Protein AF-T1F9D6-F1 (afdb_monomer)

Mean predicted aligned error: 15.35 Å

Radius of gyration: 29.0 Å; Cα contacts (8 Å, |Δi|>4): 142; chains: 1; bounding box: 66×48×105 Å

Foldseek 3Di:
DDDDDDPPDDPDPDDDDDDDDDDDDDDDDDDDDDDPPPPPPPPPPDDDPLLVVLLVQLVDLVSLLVCLVPPDLVSLLSNCLNCLVVVSLSSNLSSQLSNPAQEDAVCVRYPFLPNDCVCVVDVVSNVVSLVSLQSSLVSNLVSVVVCVVVVRDGSHNYYHSPRHNDPPPSVVVVVVVVVVVVVVVVVVVVVVVVVVVVVVVVVPPPPPPPPPDDDD

Nearest PDB structures (foldseek):
  3vpr-assembly2_C  TM=3.402E-01  e=1.420E-01  Thermus thermophilus HB8
  3txn-assembly1_A  TM=3.457E-01  e=6.539E+00  Drosophila melanogaster

Sequence (216 aa):
MSSLPLPSNFTLYSFPSASSSSSAADDGENHHRQNHHQSSSQTTQSFSLVDICSEFIVKDRLLMKTTIEVVPKNLFDPLLKASLKSNQDKSSEEIISSWPWEKLVLYDIVPSVFPSFKPLFSKLDLMENVRRGVKYTTSLVHTYMENLKKQKLMKLRWLDLSGFPSVEVIVNYIVAHVLLVYNERNQKEEISFYNQDAEHLAEDPREPFSTEGIIP

pLDDT: mean 74.75, std 20.17, range [32.44, 96.12]

Secondary structure (DSSP, 8-state):
---PPP--------PPP-------------------------------HHHHHHHHHHH-HHHHHHHHHHS-GGGHHHHHHHHHHTT-HHHHHHHHHT--SSEEEHHHHS--S-SSSHHHH-HHHHHHHHHHHHHHHHHHHHHHHHHHHTT---S--EEE-TTSS-HHHHHHHHHHHHHHHHHHHHHHHHHHHHHHHHHHHHS-------------

Solvent-accessible surface area (backbone atoms only — not comparable to full-atom values): 13462 Å² total; per-residue (Å²): 141,82,86,77,82,75,87,88,77,81,81,72,84,76,76,83,77,84,76,85,81,86,78,93,78,89,82,82,87,83,92,81,80,80,84,76,82,76,77,76,80,75,76,82,76,82,76,50,69,66,55,57,51,22,46,53,38,39,72,37,65,70,54,35,59,61,41,67,79,71,54,61,73,85,51,50,54,54,34,46,32,30,13,63,74,70,67,30,62,69,44,38,41,56,48,60,56,62,32,87,45,46,65,47,54,47,60,83,51,44,82,51,58,70,78,55,73,62,42,81,79,30,70,66,55,34,50,53,29,42,52,50,30,36,51,52,51,52,54,51,50,50,43,52,52,51,38,58,74,68,65,54,87,51,56,54,78,41,84,43,60,69,82,44,73,34,67,68,60,50,50,53,50,48,52,51,50,52,52,50,56,51,51,56,49,53,52,50,54,53,51,51,52,55,52,52,54,51,50,58,60,66,72,54,73,73,72,78,81,77,87,74,84,87,80,135

Organism: Helobdella robusta (NCBI:txid6412)

InterPro domains:
  IPR060378 PRAME-like, N-terminal domain [PF27091] (49-108)

Structure (mmCIF, N/CA/C/O backbone):
data_AF-T1F9D6-F1
#
_entry.id   AF-T1F9D6-F1
#
loop_
_atom_site.group_PDB
_atom_site.id
_atom_site.type_symbol
_atom_site.label_atom_id
_atom_site.label_alt_id
_atom_site.label_comp_id
_atom_site.label_asym_id
_atom_site.label_entity_id
_atom_site.label_seq_id
_atom_site.pdbx_PDB_ins_code
_atom_site.Cartn_x
_atom_site.Cartn_y
_atom_site.Cartn_z
_atom_site.occupancy
_atom_site.B_iso_or_equiv
_atom_site.auth_seq_id
_atom_site.auth_comp_id
_atom_site.auth_asym_id
_atom_site.auth_atom_id
_atom_site.pdbx_PDB_model_num
ATOM 1 N N . MET A 1 1 ? 4.480 13.393 45.039 1.00 40.44 1 MET A N 1
ATOM 2 C CA . MET A 1 1 ? 4.670 13.795 43.631 1.00 40.44 1 MET A CA 1
ATOM 3 C C . MET A 1 1 ? 6.000 13.231 43.176 1.00 40.44 1 MET A C 1
ATOM 5 O O . MET A 1 1 ? 7.036 13.769 43.541 1.00 40.44 1 MET A O 1
ATOM 9 N N . SER A 1 2 ? 5.958 12.097 42.485 1.00 32.44 2 SER A N 1
ATOM 10 C CA . SER A 1 2 ? 7.135 11.312 42.110 1.00 32.44 2 SER A CA 1
ATOM 11 C C . SER A 1 2 ? 7.080 11.140 40.598 1.00 32.44 2 SER A C 1
ATOM 13 O O . SER A 1 2 ? 6.275 10.364 40.094 1.00 32.44 2 SER A O 1
ATOM 15 N N . SER A 1 3 ? 7.858 11.933 39.868 1.00 41.38 3 SER A N 1
ATOM 16 C CA . SER A 1 3 ? 7.967 11.841 38.413 1.00 41.38 3 SER A CA 1
ATOM 17 C C . SER A 1 3 ? 8.736 10.573 38.044 1.00 41.38 3 SER A C 1
ATOM 19 O O . SER A 1 3 ? 9.936 10.482 38.308 1.00 41.38 3 SER A O 1
ATOM 21 N N . LEU A 1 4 ? 8.045 9.597 37.456 1.00 41.19 4 LEU A N 1
ATOM 22 C CA . LEU A 1 4 ? 8.680 8.440 36.830 1.00 41.19 4 LEU A CA 1
ATOM 23 C C . LEU A 1 4 ? 9.402 8.879 35.542 1.00 41.19 4 LEU A C 1
ATOM 25 O O . LEU A 1 4 ? 8.876 9.719 34.807 1.00 41.19 4 LEU A O 1
ATOM 29 N N . PRO A 1 5 ? 10.603 8.347 35.256 1.00 40.31 5 PRO A N 1
ATOM 30 C CA . PRO A 1 5 ? 11.353 8.721 34.070 1.00 40.31 5 PRO A CA 1
ATOM 31 C C . PRO A 1 5 ? 10.737 8.064 32.829 1.00 40.31 5 PRO A C 1
ATOM 33 O O . PRO A 1 5 ? 10.502 6.857 32.794 1.00 40.31 5 PRO A O 1
ATOM 36 N N . LEU A 1 6 ? 10.501 8.870 31.794 1.00 41.50 6 LEU A N 1
ATOM 37 C CA . LEU A 1 6 ? 10.200 8.391 30.445 1.00 41.50 6 LEU A CA 1
ATOM 38 C C . LEU A 1 6 ? 11.380 7.554 29.917 1.00 41.50 6 LEU A C 1
ATOM 40 O O . LEU A 1 6 ? 12.531 7.945 30.128 1.00 41.50 6 LEU A O 1
ATOM 44 N N . PRO A 1 7 ? 11.136 6.454 29.184 1.00 39.22 7 PRO A N 1
ATOM 45 C CA . PRO A 1 7 ? 12.194 5.750 28.479 1.00 39.22 7 PRO A CA 1
ATOM 46 C C . PRO A 1 7 ? 12.698 6.614 27.315 1.00 39.22 7 PRO A C 1
ATOM 48 O O . PRO A 1 7 ? 12.135 6.649 26.221 1.00 39.22 7 PRO A O 1
ATOM 51 N N . SER A 1 8 ? 13.794 7.324 27.561 1.00 47.38 8 SER A N 1
ATOM 52 C CA . SER A 1 8 ? 14.659 7.901 26.543 1.00 47.38 8 SER A CA 1
ATOM 53 C C . SER A 1 8 ? 15.393 6.769 25.829 1.00 47.38 8 SER A C 1
ATOM 55 O O . SER A 1 8 ? 16.374 6.255 26.351 1.00 47.38 8 SER A O 1
ATOM 57 N N . ASN A 1 9 ? 14.869 6.339 24.676 1.00 44.22 9 ASN A N 1
ATOM 58 C CA . ASN A 1 9 ? 15.620 5.882 23.494 1.00 44.22 9 ASN A CA 1
ATOM 59 C C . ASN A 1 9 ? 14.665 5.233 22.479 1.00 44.22 9 ASN A C 1
ATOM 61 O O . ASN A 1 9 ? 14.546 4.015 22.396 1.00 44.22 9 ASN A O 1
ATOM 65 N N . PHE A 1 10 ? 14.016 6.060 21.661 1.00 37.81 10 PHE A N 1
ATOM 66 C CA . PHE A 1 10 ? 13.545 5.642 20.341 1.00 37.81 10 PHE A CA 1
ATOM 67 C C . PHE A 1 10 ? 14.298 6.476 19.309 1.00 37.81 10 PHE A C 1
ATOM 69 O O . PHE A 1 10 ? 13.852 7.536 18.872 1.00 37.81 10 PHE A O 1
ATOM 76 N N . THR A 1 11 ? 15.498 6.020 18.962 1.00 37.41 11 THR A N 1
ATOM 77 C CA . THR A 1 11 ? 16.256 6.578 17.846 1.00 37.41 11 THR A CA 1
ATOM 78 C C . THR A 1 11 ? 15.571 6.114 16.566 1.00 37.41 11 THR A C 1
ATOM 80 O O . THR A 1 11 ? 15.828 5.021 16.067 1.00 37.41 11 THR A O 1
ATOM 83 N N . LEU A 1 12 ? 14.655 6.931 16.042 1.00 37.94 12 LEU A N 1
ATOM 84 C CA . LEU A 1 12 ? 14.269 6.840 14.638 1.00 37.94 12 LEU A CA 1
ATOM 85 C C . LEU A 1 12 ? 15.561 6.950 13.826 1.00 37.94 12 LEU A C 1
ATOM 87 O O . LEU A 1 12 ? 16.306 7.918 13.979 1.00 37.94 12 LEU A O 1
ATOM 91 N N . TYR A 1 13 ? 15.854 5.940 13.009 1.00 37.38 13 TYR A N 1
ATOM 92 C CA . TYR A 1 13 ? 16.963 5.991 12.066 1.00 37.38 13 TYR A CA 1
ATOM 93 C C . TYR A 1 13 ? 16.750 7.185 11.124 1.00 37.38 13 TYR A C 1
ATOM 95 O O . TYR A 1 13 ? 16.016 7.101 10.140 1.00 37.38 13 TYR A O 1
ATOM 103 N N . SER A 1 14 ? 17.384 8.314 11.444 1.00 32.81 14 SER A N 1
ATOM 104 C CA . SER A 1 14 ? 17.563 9.432 10.527 1.00 32.81 14 SER A CA 1
ATOM 105 C C . SER A 1 14 ? 18.443 8.956 9.381 1.00 32.81 14 SER A C 1
ATOM 107 O O . SER A 1 14 ? 19.622 8.656 9.567 1.00 32.81 14 SER A O 1
ATOM 109 N N . PHE A 1 15 ? 17.868 8.880 8.184 1.00 40.19 15 PHE A N 1
ATOM 110 C CA . PHE A 1 15 ? 18.651 8.730 6.966 1.00 40.19 15 PHE A CA 1
ATOM 111 C C . PHE A 1 15 ? 19.498 9.997 6.768 1.00 40.19 15 PHE A C 1
ATOM 113 O O . PHE A 1 15 ? 18.946 11.099 6.823 1.00 40.19 15 PHE A O 1
ATOM 120 N N . PRO A 1 16 ? 20.818 9.884 6.542 1.00 35.00 16 PRO A N 1
ATOM 121 C CA . PRO A 1 16 ? 21.643 11.051 6.283 1.00 35.00 16 PRO A CA 1
ATOM 122 C C . PRO A 1 16 ? 21.260 11.670 4.934 1.00 35.00 16 PRO A C 1
ATOM 124 O O . PRO A 1 16 ? 21.383 11.042 3.881 1.00 35.00 16 PRO A O 1
ATOM 127 N N . SER A 1 17 ? 20.810 12.923 4.976 1.00 38.19 17 SER A N 1
ATOM 128 C CA . SER A 1 17 ? 20.752 13.801 3.810 1.00 38.19 17 SER A CA 1
ATOM 129 C C . SER A 1 17 ? 22.176 14.024 3.311 1.00 38.19 17 SER A C 1
ATOM 131 O O . SER A 1 17 ? 23.009 14.568 4.035 1.00 38.19 17 SER A O 1
ATOM 133 N N . ALA A 1 18 ? 22.467 13.593 2.084 1.00 37.62 18 ALA A N 1
ATOM 134 C CA . ALA A 1 18 ? 23.742 13.869 1.439 1.00 37.62 18 ALA A CA 1
ATOM 135 C C . ALA A 1 18 ? 23.872 15.382 1.202 1.00 37.62 18 ALA A C 1
ATOM 137 O O . ALA A 1 18 ? 23.208 15.950 0.336 1.00 37.62 18 ALA A O 1
ATOM 138 N N . SER A 1 19 ? 24.714 16.035 2.000 1.00 35.91 19 SER A N 1
ATOM 139 C CA . SER A 1 19 ? 25.189 17.391 1.769 1.00 35.91 19 SER A CA 1
ATOM 140 C C . SER A 1 19 ? 26.246 17.371 0.665 1.00 35.91 19 SER A C 1
ATOM 142 O O . SER A 1 19 ? 27.276 16.707 0.752 1.00 35.91 19 SER A O 1
ATOM 144 N N . SER A 1 20 ? 25.975 18.107 -0.405 1.00 36.91 20 SER A N 1
ATOM 145 C CA . SER A 1 20 ? 26.908 18.374 -1.494 1.00 36.91 20 SER A CA 1
ATOM 146 C C . SER A 1 20 ? 27.958 19.390 -1.042 1.00 36.91 20 SER A C 1
ATOM 148 O O . SER A 1 20 ? 27.696 20.592 -1.006 1.00 36.91 20 SER A O 1
ATOM 150 N N . SER A 1 21 ? 29.151 18.908 -0.698 1.00 39.31 21 SER A N 1
ATOM 151 C CA . SER A 1 21 ? 30.349 19.731 -0.537 1.00 39.31 21 SER A CA 1
ATOM 152 C C . SER A 1 21 ? 30.962 20.018 -1.909 1.00 39.31 21 SER A C 1
ATOM 154 O O . SER A 1 21 ? 31.516 19.131 -2.557 1.00 39.31 21 SER A O 1
ATOM 156 N N . SER A 1 22 ? 30.850 21.270 -2.342 1.00 37.09 22 SER A N 1
ATOM 157 C CA . SER A 1 22 ? 31.614 21.854 -3.442 1.00 37.09 22 SER A CA 1
ATOM 158 C C . SER A 1 22 ? 33.037 22.150 -2.954 1.00 37.09 22 SER A C 1
ATOM 160 O O . SER A 1 22 ? 33.218 23.053 -2.137 1.00 37.09 22 SER A O 1
ATOM 162 N N . SER A 1 23 ? 34.039 21.430 -3.462 1.00 42.50 23 SER A N 1
ATOM 163 C CA . SER A 1 23 ? 35.441 21.853 -3.397 1.00 42.50 23 SER A CA 1
ATOM 164 C C . SER A 1 23 ? 35.942 22.127 -4.809 1.00 42.50 23 SER A C 1
ATOM 166 O O . SER A 1 23 ? 36.054 21.213 -5.626 1.00 42.50 23 SER A O 1
ATOM 168 N N . ALA A 1 24 ? 36.222 23.398 -5.073 1.00 45.62 24 ALA A N 1
ATOM 169 C CA . ALA A 1 24 ? 36.967 23.849 -6.231 1.00 45.62 24 ALA A CA 1
ATOM 170 C C . ALA A 1 24 ? 38.439 23.448 -6.071 1.00 45.62 24 ALA A C 1
ATOM 172 O O . ALA A 1 24 ? 39.064 23.785 -5.066 1.00 45.62 24 ALA A O 1
ATOM 173 N N . ALA A 1 25 ? 38.973 22.745 -7.062 1.00 45.03 25 ALA A N 1
ATOM 174 C CA . ALA A 1 25 ? 40.397 22.708 -7.343 1.00 45.03 25 ALA A CA 1
ATOM 175 C C . ALA A 1 25 ? 40.562 22.583 -8.858 1.00 45.03 25 ALA A C 1
ATOM 177 O O . ALA A 1 25 ? 40.025 21.676 -9.494 1.00 45.03 25 ALA A O 1
ATOM 178 N N . ASP A 1 26 ? 41.224 23.606 -9.367 1.00 47.56 26 ASP A N 1
ATOM 179 C CA . ASP A 1 26 ? 41.640 23.890 -10.726 1.00 47.56 26 ASP A CA 1
ATOM 180 C C . ASP A 1 26 ? 42.844 23.011 -11.102 1.00 47.56 26 ASP A C 1
ATOM 182 O O . ASP A 1 26 ? 43.619 22.646 -10.218 1.00 47.56 26 ASP A O 1
ATOM 186 N N . ASP A 1 27 ? 42.937 22.666 -12.389 1.00 41.22 27 ASP A N 1
ATOM 187 C CA . ASP A 1 27 ? 44.160 22.505 -13.198 1.00 41.22 27 ASP A CA 1
ATOM 188 C C . ASP A 1 27 ? 44.041 21.411 -14.277 1.00 41.22 27 ASP A C 1
ATOM 190 O O . ASP A 1 27 ? 43.940 20.214 -14.008 1.00 41.22 27 ASP A O 1
ATOM 194 N N . GLY A 1 28 ? 44.170 21.864 -15.529 1.00 39.06 28 GLY A N 1
ATOM 195 C CA . GLY A 1 28 ? 45.194 21.325 -16.429 1.00 39.06 28 GLY A CA 1
ATOM 196 C C . GLY A 1 28 ? 44.839 20.143 -17.334 1.00 39.06 28 GLY A C 1
ATOM 197 O O . GLY A 1 28 ? 45.057 18.991 -16.987 1.00 39.06 28 GLY A O 1
ATOM 198 N N . GLU A 1 29 ? 44.403 20.474 -18.554 1.00 40.69 29 GLU A N 1
ATOM 199 C CA . GLU A 1 29 ? 44.832 19.882 -19.840 1.00 40.69 29 GLU A CA 1
ATOM 200 C C . GLU A 1 29 ? 45.027 18.350 -19.964 1.00 40.69 29 GLU A C 1
ATOM 202 O O . GLU A 1 29 ? 46.033 17.793 -19.540 1.00 40.69 29 GLU A O 1
ATOM 207 N N . ASN A 1 30 ? 44.193 17.685 -20.780 1.00 40.28 30 ASN A N 1
ATOM 208 C CA . ASN A 1 30 ? 44.622 17.304 -22.138 1.00 40.28 30 ASN A CA 1
ATOM 209 C C . ASN A 1 30 ? 43.508 16.655 -22.977 1.00 40.28 30 ASN A C 1
ATOM 211 O O . ASN A 1 30 ? 42.821 15.716 -22.572 1.00 40.28 30 ASN A O 1
ATOM 215 N N . HIS A 1 31 ? 43.374 17.157 -24.202 1.00 45.25 31 HIS A N 1
ATOM 216 C CA . HIS A 1 31 ? 42.425 16.718 -25.216 1.00 45.25 31 HIS A CA 1
ATOM 217 C C . HIS A 1 31 ? 42.946 15.510 -26.009 1.00 45.25 31 HIS A C 1
ATOM 219 O O . HIS A 1 31 ? 43.759 15.663 -26.916 1.00 45.25 31 HIS A O 1
ATOM 225 N N . HIS A 1 32 ? 42.369 14.328 -25.780 1.00 48.94 32 HIS A N 1
ATOM 226 C CA . HIS A 1 32 ? 42.173 13.334 -26.844 1.00 48.94 32 HIS A CA 1
ATOM 227 C C . HIS A 1 32 ? 41.045 12.363 -26.474 1.00 48.94 32 HIS A C 1
ATOM 229 O O . HIS A 1 32 ? 41.259 11.300 -25.897 1.00 48.94 32 HIS A O 1
ATOM 235 N N . ARG A 1 33 ? 39.801 12.745 -26.785 1.00 41.84 33 ARG A N 1
ATOM 236 C CA . ARG A 1 33 ? 38.633 11.864 -26.673 1.00 41.84 33 ARG A CA 1
ATOM 237 C C . ARG A 1 33 ? 38.189 11.453 -28.071 1.00 41.84 33 ARG A C 1
ATOM 239 O O . ARG A 1 33 ? 37.588 12.234 -28.800 1.00 41.84 33 ARG A O 1
ATOM 246 N N . GLN A 1 34 ? 38.511 10.213 -28.425 1.00 45.03 34 GLN A N 1
ATOM 247 C CA . GLN A 1 34 ? 37.896 9.505 -29.539 1.00 45.03 34 GLN A CA 1
ATOM 248 C C . GLN A 1 34 ? 36.399 9.340 -29.246 1.00 45.03 34 GLN A C 1
ATOM 250 O O . GLN A 1 34 ? 36.002 8.753 -28.238 1.00 45.03 34 GLN A O 1
ATOM 255 N N . ASN A 1 35 ? 35.572 9.891 -30.132 1.00 39.25 35 ASN A N 1
ATOM 256 C CA . ASN A 1 35 ? 34.122 9.758 -30.116 1.00 39.25 35 ASN A CA 1
ATOM 257 C C . ASN A 1 35 ? 33.724 8.325 -30.496 1.00 39.25 35 ASN A C 1
ATOM 259 O O . ASN A 1 35 ? 33.492 8.021 -31.664 1.00 39.25 35 ASN A O 1
ATOM 263 N N . HIS A 1 36 ? 33.596 7.446 -29.504 1.00 42.81 36 HIS A N 1
ATOM 264 C CA . HIS A 1 36 ? 32.747 6.268 -29.642 1.00 42.81 36 HIS A CA 1
ATOM 265 C C . HIS A 1 36 ? 31.289 6.700 -29.460 1.00 42.81 36 HIS A C 1
ATOM 267 O O . HIS A 1 36 ? 30.793 6.828 -28.341 1.00 42.81 36 HIS A O 1
ATOM 273 N N . HIS A 1 37 ? 30.593 6.916 -30.577 1.00 40.91 37 HIS A N 1
ATOM 274 C CA . HIS A 1 37 ? 29.134 6.904 -30.620 1.00 40.91 37 HIS A CA 1
ATOM 275 C C . HIS A 1 37 ? 28.638 5.500 -30.238 1.00 40.91 37 HIS A C 1
ATOM 277 O O . HIS A 1 37 ? 28.404 4.646 -31.089 1.00 40.91 37 HIS A O 1
ATOM 283 N N . GLN A 1 38 ? 28.492 5.245 -28.937 1.00 40.56 38 GLN A N 1
ATOM 284 C CA . GLN A 1 38 ? 27.575 4.222 -28.451 1.00 40.56 38 GLN A CA 1
ATOM 285 C C . GLN A 1 38 ? 26.162 4.775 -28.611 1.00 40.56 38 GLN A C 1
ATOM 287 O O . GLN A 1 38 ? 25.647 5.496 -27.758 1.00 40.56 38 GLN A O 1
ATOM 292 N N . SER A 1 39 ? 25.560 4.456 -29.751 1.00 40.12 39 SER A N 1
ATOM 293 C CA . SER A 1 39 ? 24.132 4.599 -29.996 1.00 40.12 39 SER A CA 1
ATOM 294 C C . SER A 1 39 ? 23.389 3.730 -28.982 1.00 40.12 39 SER A C 1
ATOM 296 O O . SER A 1 39 ? 23.207 2.531 -29.183 1.00 40.12 39 SER A O 1
ATOM 298 N N . SER A 1 40 ? 23.001 4.321 -27.854 1.00 39.59 40 SER A N 1
ATOM 299 C CA . SER A 1 40 ? 22.064 3.710 -26.924 1.00 39.59 40 SER A CA 1
ATOM 300 C C . SER A 1 40 ? 20.728 3.584 -27.646 1.00 39.59 40 SER A C 1
ATOM 302 O O . SER A 1 40 ? 20.004 4.553 -27.860 1.00 39.59 40 SER A O 1
ATOM 304 N N . SER A 1 41 ? 20.416 2.368 -28.082 1.00 38.34 41 SER A N 1
ATOM 305 C CA . SER A 1 41 ? 19.107 1.997 -28.598 1.00 38.34 41 SER A CA 1
ATOM 306 C C . SER A 1 41 ? 18.069 2.207 -27.492 1.00 38.34 41 SER A C 1
ATOM 308 O O . SER A 1 41 ? 17.816 1.312 -26.684 1.00 38.34 41 SER A O 1
ATOM 310 N N . GLN A 1 42 ? 17.510 3.418 -27.414 1.00 43.62 42 GLN A N 1
ATOM 311 C CA . GLN A 1 42 ? 16.325 3.726 -26.626 1.00 43.62 42 GLN A CA 1
ATOM 312 C C . GLN A 1 42 ? 15.176 2.918 -27.222 1.00 43.62 42 GLN A C 1
ATOM 314 O O . GLN A 1 42 ? 14.576 3.298 -28.224 1.00 43.62 42 GLN A O 1
ATOM 319 N N . THR A 1 43 ? 14.894 1.760 -26.632 1.00 43.72 43 THR A N 1
ATOM 320 C CA . THR A 1 43 ? 13.655 1.034 -26.888 1.00 43.72 43 THR A CA 1
ATOM 321 C C . THR A 1 43 ? 12.504 1.958 -26.506 1.00 43.72 43 THR A C 1
ATOM 323 O O . THR A 1 43 ? 12.292 2.224 -25.322 1.00 43.72 43 THR A O 1
ATOM 326 N N . THR A 1 44 ? 11.794 2.483 -27.500 1.00 46.66 44 THR A N 1
ATOM 327 C CA . THR A 1 44 ? 10.548 3.229 -27.336 1.00 46.66 44 THR A CA 1
ATOM 328 C C . THR A 1 44 ? 9.516 2.293 -26.720 1.00 46.66 44 THR A C 1
ATOM 330 O O . THR A 1 44 ? 8.849 1.520 -27.401 1.00 46.66 44 THR A O 1
ATOM 333 N N . GLN A 1 45 ? 9.433 2.307 -25.391 1.00 60.88 45 GLN A N 1
ATOM 334 C CA . GLN A 1 45 ? 8.436 1.550 -24.652 1.00 60.88 45 GLN A CA 1
ATOM 335 C C . GLN A 1 45 ? 7.071 2.164 -24.978 1.00 60.88 45 GLN A C 1
ATOM 337 O O . GLN A 1 45 ? 6.756 3.267 -24.536 1.00 60.88 45 GLN A O 1
ATOM 342 N N . SER A 1 46 ? 6.290 1.496 -25.827 1.00 67.06 46 SER A N 1
ATOM 343 C CA . SER A 1 46 ? 4.944 1.940 -26.180 1.00 67.06 46 SER A CA 1
ATOM 344 C C . SER A 1 46 ? 4.060 1.869 -24.937 1.00 67.06 46 SER A C 1
ATOM 346 O O . SER A 1 46 ? 3.784 0.775 -24.440 1.00 67.06 46 SER A O 1
ATOM 348 N N . PHE A 1 47 ? 3.643 3.022 -24.420 1.00 77.56 47 PHE A N 1
ATOM 349 C CA . PHE A 1 47 ? 2.729 3.086 -23.285 1.00 77.56 47 PHE A CA 1
ATOM 350 C C . PHE A 1 47 ? 1.310 2.753 -23.738 1.00 77.56 47 PHE A C 1
ATOM 352 O O . PHE A 1 47 ? 0.829 3.275 -24.746 1.00 77.56 47 PHE A O 1
ATOM 359 N N . SER A 1 48 ? 0.635 1.889 -22.982 1.00 91.38 48 SER A N 1
ATOM 360 C CA . SER A 1 48 ? -0.794 1.664 -23.162 1.00 91.38 48 SER A CA 1
ATOM 361 C C . SER A 1 48 ? -1.561 2.936 -22.799 1.00 91.38 48 SER A C 1
ATOM 363 O O . SER A 1 48 ? -1.185 3.648 -21.866 1.00 91.38 48 SER A O 1
ATOM 365 N N . LEU A 1 49 ? -2.686 3.194 -23.472 1.00 93.44 49 LEU A N 1
ATOM 366 C CA . LEU A 1 49 ? -3.618 4.253 -23.067 1.00 93.44 49 LEU A CA 1
ATOM 367 C C . LEU A 1 49 ? -4.027 4.097 -21.593 1.00 93.44 49 LEU A C 1
ATOM 369 O O . LEU A 1 49 ? -4.138 5.085 -20.873 1.00 93.44 49 LEU A O 1
ATOM 373 N N . VAL A 1 50 ? -4.178 2.851 -21.130 1.00 94.69 50 VAL A N 1
ATOM 374 C CA . VAL A 1 50 ? -4.505 2.536 -19.733 1.00 94.69 50 VAL A CA 1
ATOM 375 C C . VAL A 1 50 ? -3.423 3.047 -18.783 1.00 94.69 50 VAL A C 1
ATOM 377 O O . VAL A 1 50 ? -3.759 3.614 -17.746 1.00 94.69 50 VAL A O 1
ATOM 380 N N . ASP A 1 51 ? -2.144 2.906 -19.138 1.00 91.62 51 ASP A N 1
ATOM 381 C CA . ASP A 1 51 ? -1.033 3.373 -18.302 1.00 91.62 51 ASP A CA 1
ATOM 382 C C . ASP A 1 51 ? -1.030 4.904 -18.206 1.00 91.62 51 ASP A C 1
ATOM 384 O O . ASP A 1 51 ? -0.909 5.455 -17.115 1.00 91.62 51 ASP A O 1
ATOM 388 N N . ILE A 1 52 ? -1.234 5.592 -19.336 1.00 93.56 52 ILE A N 1
ATOM 389 C CA . ILE A 1 52 ? -1.262 7.061 -19.398 1.00 93.56 52 ILE A CA 1
ATOM 390 C C . ILE A 1 52 ? -2.428 7.612 -18.571 1.00 93.56 52 ILE A C 1
ATOM 392 O O . ILE A 1 52 ? -2.246 8.520 -17.758 1.00 93.56 52 ILE A O 1
ATOM 396 N N . CYS A 1 53 ? -3.626 7.048 -18.747 1.00 94.50 53 CYS A N 1
ATOM 397 C CA . CYS A 1 53 ? -4.799 7.447 -17.977 1.00 94.50 53 CYS A CA 1
ATOM 398 C C . CYS A 1 53 ? -4.602 7.170 -16.484 1.00 94.50 53 CYS A C 1
ATOM 400 O O . CYS A 1 53 ? -4.912 8.033 -15.667 1.00 94.50 53 CYS A O 1
ATOM 402 N N . SER A 1 54 ? -4.042 6.012 -16.125 1.00 95.19 54 SER A N 1
ATOM 403 C CA . SER A 1 54 ? -3.780 5.660 -14.727 1.00 95.19 54 SER A CA 1
ATOM 404 C C . SER A 1 54 ? -2.794 6.632 -14.081 1.00 95.19 54 SER A C 1
ATOM 406 O O . SER A 1 54 ? -3.052 7.129 -12.989 1.00 95.19 54 SER A O 1
ATOM 408 N N . GLU A 1 55 ? -1.701 6.978 -14.770 1.00 94.25 55 GLU A N 1
ATOM 409 C CA . GLU A 1 55 ? -0.735 7.974 -14.292 1.00 94.25 55 GLU A CA 1
ATOM 410 C C . GLU A 1 55 ? -1.348 9.371 -14.135 1.00 94.25 55 GLU A C 1
ATOM 412 O O . GLU A 1 55 ? -0.955 10.109 -13.231 1.00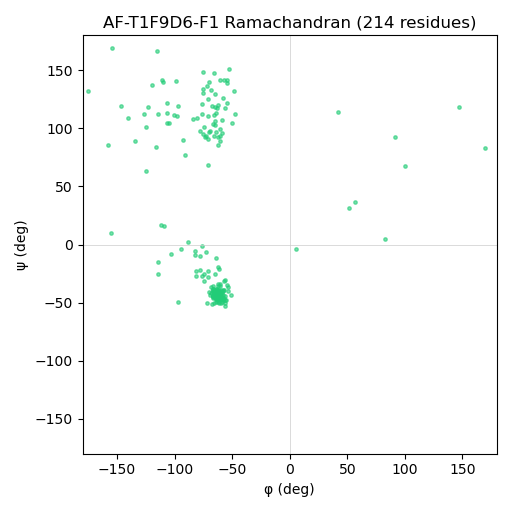 94.25 55 GLU A O 1
ATOM 417 N N . PHE A 1 56 ? -2.294 9.752 -14.996 1.00 95.44 56 PHE A N 1
ATOM 418 C CA . PHE A 1 56 ? -2.994 11.030 -14.884 1.00 95.44 56 PHE A CA 1
ATOM 419 C C . PHE A 1 56 ? -3.965 11.048 -13.697 1.00 95.44 56 PHE A C 1
ATOM 421 O O . PHE A 1 56 ? -3.897 11.952 -12.868 1.00 95.44 56 PHE A O 1
ATOM 428 N N . ILE A 1 57 ? -4.818 10.025 -13.581 1.00 96.12 57 ILE A N 1
ATOM 429 C CA . ILE A 1 57 ? -5.828 9.900 -12.518 1.00 96.12 57 ILE A CA 1
ATOM 430 C C . ILE A 1 57 ? -5.166 9.909 -11.141 1.00 96.12 57 ILE A C 1
ATOM 432 O O . ILE A 1 57 ? -5.593 10.626 -10.245 1.00 96.12 57 ILE A O 1
ATOM 436 N N . VAL A 1 58 ? -4.079 9.156 -10.986 1.00 95.75 58 VAL A N 1
ATOM 437 C CA . VAL A 1 58 ? -3.363 8.999 -9.716 1.00 95.75 58 VAL A CA 1
ATOM 438 C C . VAL A 1 58 ? -2.729 10.300 -9.207 1.00 95.75 58 VAL A C 1
ATOM 440 O O . VAL A 1 58 ? -2.514 10.425 -7.999 1.00 95.75 58 VAL A O 1
ATOM 443 N N . LYS A 1 59 ? -2.417 11.260 -10.089 1.00 95.12 59 LYS A N 1
ATOM 444 C CA . LYS A 1 59 ? -1.832 12.559 -9.704 1.00 95.12 59 LYS A CA 1
ATOM 445 C C . LYS A 1 59 ? -2.849 13.498 -9.065 1.00 95.12 59 LYS A C 1
ATOM 447 O O . LYS A 1 59 ? -2.468 14.311 -8.226 1.00 95.12 59 LYS A O 1
ATOM 452 N N . ASP A 1 60 ? -4.115 13.403 -9.460 1.00 94.56 60 ASP A N 1
ATOM 453 C CA . ASP A 1 60 ? -5.186 14.227 -8.912 1.00 94.56 60 ASP A CA 1
ATOM 454 C C . ASP A 1 60 ? -5.977 13.433 -7.869 1.00 94.56 60 ASP A C 1
ATOM 456 O O . ASP A 1 60 ? -6.718 12.499 -8.170 1.00 94.56 60 ASP A O 1
ATOM 460 N N . ARG A 1 61 ? -5.841 13.838 -6.604 1.00 89.81 61 ARG A N 1
ATOM 461 C CA . ARG A 1 61 ? -6.500 13.173 -5.478 1.00 89.81 61 ARG A CA 1
ATOM 462 C C . ARG A 1 61 ? -8.027 13.200 -5.577 1.00 89.81 61 ARG A C 1
ATOM 464 O O . ARG A 1 61 ? -8.674 12.230 -5.185 1.00 89.81 61 ARG A O 1
ATOM 471 N N . LEU A 1 62 ? -8.609 14.310 -6.033 1.00 92.56 62 LEU A N 1
ATOM 472 C CA . LEU A 1 62 ? -10.065 14.439 -6.124 1.00 92.56 62 LEU A CA 1
ATOM 473 C C . LEU A 1 62 ? -10.595 13.523 -7.224 1.00 92.56 62 LEU A C 1
ATOM 475 O O . LEU A 1 62 ? -11.566 12.801 -7.002 1.00 92.56 62 LEU A O 1
ATOM 479 N N . LEU A 1 63 ? -9.899 13.502 -8.361 1.00 94.31 63 LEU A N 1
ATOM 480 C CA . LEU A 1 63 ? -10.214 12.616 -9.474 1.00 94.31 63 LEU A CA 1
ATOM 481 C C . LEU A 1 63 ? -10.044 11.140 -9.101 1.00 94.31 63 LEU A C 1
ATOM 483 O O . LEU A 1 63 ? -10.878 10.318 -9.468 1.00 94.31 63 LEU A O 1
ATOM 487 N N . MET A 1 64 ? -9.003 10.788 -8.343 1.00 95.00 64 MET A N 1
ATOM 488 C CA . MET A 1 64 ? -8.795 9.422 -7.857 1.00 95.00 64 MET A CA 1
ATOM 489 C C . MET A 1 64 ? -9.982 8.949 -7.013 1.00 95.00 64 MET A C 1
ATOM 491 O O . MET A 1 64 ? -10.493 7.850 -7.227 1.00 95.00 64 MET A O 1
ATOM 495 N N . LYS A 1 65 ? -10.448 9.790 -6.081 1.00 92.88 65 LYS A N 1
ATOM 496 C CA . LYS A 1 65 ? -11.549 9.446 -5.177 1.00 92.88 65 LYS A CA 1
ATOM 497 C C . LYS A 1 65 ? -12.844 9.163 -5.938 1.00 92.88 65 LYS A C 1
ATOM 499 O O . LYS A 1 65 ? -13.473 8.144 -5.685 1.00 92.88 65 LYS A O 1
ATOM 504 N N . THR A 1 66 ? -13.208 10.019 -6.894 1.00 94.69 66 THR A N 1
ATOM 505 C CA . THR A 1 66 ? -14.401 9.800 -7.728 1.00 94.69 66 THR A CA 1
ATOM 506 C C . THR A 1 66 ? -14.227 8.611 -8.670 1.00 94.69 66 THR A C 1
ATOM 508 O O . THR A 1 66 ? -15.164 7.848 -8.883 1.00 94.69 66 THR A O 1
ATOM 511 N N . THR A 1 67 ? -13.019 8.407 -9.202 1.00 95.44 67 THR A N 1
ATOM 512 C CA . THR A 1 67 ? -12.724 7.295 -10.112 1.00 95.44 67 THR A CA 1
ATOM 513 C C . THR A 1 67 ? -12.876 5.945 -9.420 1.00 95.44 67 THR A C 1
ATOM 515 O O . THR A 1 67 ? -13.495 5.051 -9.986 1.00 95.44 67 THR A O 1
ATOM 518 N N . ILE A 1 68 ? -12.367 5.786 -8.195 1.00 94.94 68 ILE A N 1
ATOM 519 C CA . ILE A 1 68 ? -12.441 4.523 -7.439 1.00 94.94 68 ILE A CA 1
ATOM 520 C C . ILE A 1 68 ? -13.880 4.004 -7.306 1.00 94.94 68 ILE A C 1
ATOM 522 O O . ILE A 1 68 ? -14.097 2.794 -7.323 1.00 94.94 68 ILE A O 1
ATOM 526 N N . GLU A 1 69 ? -14.856 4.903 -7.187 1.00 93.44 69 GLU A N 1
ATOM 527 C CA . GLU A 1 69 ? -16.267 4.547 -7.006 1.00 93.44 69 GLU A CA 1
ATOM 528 C C . GLU A 1 69 ? -16.899 3.954 -8.273 1.00 93.44 69 GLU A C 1
ATOM 530 O O . GLU A 1 69 ? -17.829 3.152 -8.183 1.00 93.44 69 GLU A O 1
ATOM 535 N N . VAL A 1 70 ? -16.390 4.320 -9.453 1.00 96.06 70 VAL A N 1
ATOM 536 C CA . VAL A 1 70 ? -16.981 3.959 -10.754 1.00 96.06 70 VAL A CA 1
ATOM 537 C C . VAL A 1 70 ? -16.105 3.029 -11.589 1.00 96.06 70 VAL A C 1
ATOM 539 O O . VAL A 1 70 ? -16.572 2.455 -12.574 1.00 96.06 70 VAL A O 1
ATOM 542 N N . VAL A 1 71 ? -14.826 2.890 -11.239 1.00 95.38 71 VAL A N 1
ATOM 543 C CA . VAL A 1 71 ? -13.852 2.215 -12.090 1.00 95.38 71 VAL A CA 1
ATOM 544 C C . VAL A 1 71 ? -14.076 0.694 -12.118 1.00 95.38 71 VAL A C 1
ATOM 546 O O . VAL A 1 71 ? -14.272 0.059 -11.077 1.00 95.38 71 VAL A O 1
ATOM 549 N N . PRO A 1 72 ? -14.007 0.063 -13.303 1.00 95.94 72 PRO A N 1
ATOM 550 C CA . PRO A 1 72 ? -13.979 -1.387 -13.422 1.00 95.94 72 PRO A CA 1
ATOM 551 C C . PRO A 1 72 ? -12.857 -2.028 -12.596 1.00 95.94 72 PRO A C 1
ATOM 553 O O . PRO A 1 72 ? -11.730 -1.531 -12.552 1.00 95.94 72 PRO A O 1
ATOM 556 N N . LYS A 1 73 ? -13.146 -3.188 -11.989 1.00 94.75 73 LYS A N 1
ATOM 557 C CA . LYS A 1 73 ? -12.210 -3.895 -11.094 1.00 94.75 73 LYS A CA 1
ATOM 558 C C . LYS A 1 73 ? -10.850 -4.151 -11.745 1.00 94.75 73 LYS A C 1
ATOM 560 O O . LYS A 1 73 ? -9.832 -3.955 -11.109 1.00 94.75 73 LYS A O 1
ATOM 565 N N . ASN A 1 74 ? -10.820 -4.514 -13.024 1.00 93.94 74 ASN A N 1
ATOM 566 C CA . ASN A 1 74 ? -9.594 -4.803 -13.776 1.00 93.94 74 ASN A CA 1
ATOM 567 C C . ASN A 1 74 ? -8.643 -3.602 -13.943 1.00 93.94 74 ASN A C 1
ATOM 569 O O . ASN A 1 74 ? -7.514 -3.793 -14.382 1.00 93.94 74 ASN A O 1
ATOM 573 N N . LEU A 1 75 ? -9.078 -2.379 -13.629 1.00 95.44 75 LEU A N 1
ATOM 574 C CA . LEU A 1 75 ? -8.227 -1.189 -13.693 1.00 95.44 75 LEU A CA 1
ATOM 575 C C . LEU A 1 75 ? -7.575 -0.839 -12.347 1.00 95.44 75 LEU A C 1
ATOM 577 O O . LEU A 1 75 ? -6.739 0.060 -12.305 1.00 95.44 75 LEU A O 1
ATOM 581 N N . PHE A 1 76 ? -7.885 -1.562 -11.267 1.00 95.44 76 PHE A N 1
ATOM 582 C CA . PHE A 1 76 ? -7.229 -1.351 -9.975 1.00 95.44 76 PHE A CA 1
ATOM 583 C C . PHE A 1 76 ? -5.730 -1.675 -10.019 1.00 95.44 76 PHE A C 1
ATOM 585 O O . PHE A 1 76 ? -4.945 -0.923 -9.442 1.00 95.44 76 PHE A O 1
ATOM 592 N N . ASP A 1 77 ? -5.312 -2.718 -10.746 1.00 94.25 77 ASP A N 1
ATOM 593 C CA . ASP A 1 77 ? -3.889 -3.076 -10.844 1.00 94.25 77 ASP A CA 1
ATOM 594 C C . ASP A 1 77 ? -3.067 -1.991 -11.569 1.00 94.25 77 ASP A C 1
ATOM 596 O O . ASP A 1 77 ? -2.069 -1.533 -11.002 1.00 94.25 77 ASP A O 1
ATOM 600 N N . PRO A 1 78 ? -3.468 -1.494 -12.763 1.00 94.44 78 PRO A N 1
ATOM 601 C CA . PRO A 1 78 ? -2.803 -0.357 -13.403 1.00 94.44 78 PRO A CA 1
ATOM 602 C C . PRO A 1 78 ? -2.775 0.912 -12.545 1.00 94.44 78 PRO A C 1
ATOM 604 O O . PRO A 1 78 ? -1.751 1.598 -12.507 1.00 94.44 78 PRO A O 1
ATOM 607 N N . LEU A 1 79 ? -3.863 1.214 -11.829 1.00 95.50 79 LEU A N 1
ATOM 608 C CA . LEU A 1 79 ? -3.936 2.378 -10.942 1.00 95.50 79 LEU A CA 1
ATOM 609 C C . LEU A 1 79 ? -2.948 2.258 -9.778 1.00 95.50 79 LEU A C 1
ATOM 611 O O . LEU A 1 79 ? -2.191 3.194 -9.520 1.00 95.50 79 LEU A O 1
ATOM 615 N N . LEU A 1 80 ? -2.893 1.096 -9.122 1.00 94.75 80 LEU A N 1
ATOM 616 C CA . LEU A 1 80 ? -1.946 0.848 -8.035 1.00 94.75 80 LEU A CA 1
ATOM 617 C C . LEU A 1 80 ? -0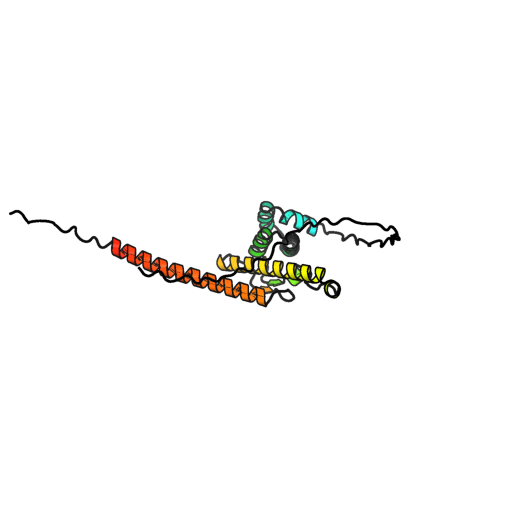.499 0.856 -8.538 1.00 94.75 80 LEU A C 1
ATOM 619 O O . LEU A 1 80 ? 0.393 1.428 -7.912 1.00 94.75 80 LEU A O 1
ATOM 623 N N . LYS A 1 81 ? -0.248 0.272 -9.710 1.00 93.12 81 LYS A N 1
ATOM 624 C CA . LYS A 1 81 ? 1.070 0.310 -10.348 1.00 93.12 81 LYS A CA 1
ATOM 625 C C . LYS A 1 81 ? 1.512 1.744 -10.633 1.00 93.12 81 LYS A C 1
ATOM 627 O O . LYS A 1 81 ? 2.658 2.103 -10.350 1.00 93.12 81 LYS A O 1
ATOM 632 N N . ALA A 1 82 ? 0.614 2.572 -11.161 1.00 93.25 82 ALA A N 1
ATOM 633 C CA . ALA A 1 82 ? 0.878 3.979 -11.427 1.00 93.25 82 ALA A CA 1
ATOM 634 C C . ALA A 1 82 ? 1.115 4.778 -10.132 1.00 93.25 82 ALA A C 1
ATOM 636 O O . ALA A 1 82 ? 2.041 5.595 -10.094 1.00 93.25 82 ALA A O 1
ATOM 637 N N . SER A 1 83 ? 0.360 4.524 -9.055 1.00 93.31 83 SER A N 1
ATOM 638 C CA . SER A 1 83 ? 0.542 5.200 -7.758 1.00 93.31 83 SER A CA 1
ATOM 639 C C . SER A 1 83 ? 1.865 4.856 -7.094 1.00 93.31 83 SER A C 1
ATOM 641 O O . SER A 1 83 ? 2.579 5.756 -6.647 1.00 93.31 83 SER A O 1
ATOM 643 N N . LEU A 1 84 ? 2.264 3.585 -7.129 1.00 90.50 84 LEU A N 1
ATOM 644 C CA . LEU A 1 84 ? 3.557 3.143 -6.615 1.00 90.50 84 LEU A CA 1
ATOM 645 C C . LEU A 1 84 ? 4.714 3.705 -7.455 1.00 90.50 84 LEU A C 1
ATOM 647 O O . LEU A 1 84 ? 5.681 4.235 -6.908 1.00 90.50 84 LEU A O 1
ATOM 651 N N . LYS A 1 85 ? 4.614 3.677 -8.789 1.00 88.81 85 LYS A N 1
ATOM 652 C CA . LYS A 1 85 ? 5.647 4.230 -9.685 1.00 88.81 85 LYS A CA 1
ATOM 653 C C . LYS A 1 85 ? 5.847 5.738 -9.486 1.00 88.81 85 LYS A C 1
ATOM 655 O O . LYS A 1 85 ? 6.983 6.206 -9.467 1.00 88.81 85 LYS A O 1
ATOM 660 N N . SER A 1 86 ? 4.757 6.488 -9.325 1.00 88.81 86 SER A N 1
ATOM 661 C CA . SER A 1 86 ? 4.770 7.949 -9.157 1.00 88.81 86 SER A CA 1
ATOM 662 C C . SER A 1 86 ? 4.917 8.416 -7.704 1.00 88.81 86 SER A C 1
ATOM 664 O O . SER A 1 86 ? 4.945 9.622 -7.462 1.00 88.81 86 SER A O 1
ATOM 666 N N . ASN A 1 87 ? 5.070 7.489 -6.750 1.00 87.06 87 ASN A N 1
ATOM 667 C CA . ASN A 1 87 ? 5.190 7.770 -5.317 1.00 87.06 87 ASN A CA 1
ATOM 668 C C . ASN A 1 87 ? 4.009 8.572 -4.738 1.00 87.06 87 ASN A C 1
ATOM 670 O O . ASN A 1 87 ? 4.200 9.426 -3.874 1.00 87.06 87 ASN A O 1
ATOM 674 N N . GLN A 1 88 ? 2.795 8.310 -5.219 1.00 91.44 88 GLN A N 1
ATOM 675 C CA . GLN A 1 88 ? 1.578 8.954 -4.728 1.00 91.44 88 GLN A CA 1
ATOM 676 C C . GLN A 1 88 ? 0.971 8.126 -3.594 1.00 91.44 88 GLN A C 1
ATOM 678 O O . GLN A 1 88 ? -0.009 7.408 -3.790 1.00 91.44 88 GLN A O 1
ATOM 683 N N . ASP A 1 89 ? 1.567 8.220 -2.401 1.00 88.25 89 ASP A N 1
ATOM 684 C CA . ASP A 1 89 ? 1.184 7.406 -1.235 1.00 88.25 89 ASP A CA 1
ATOM 685 C C . ASP A 1 89 ? -0.303 7.566 -0.870 1.00 88.25 89 ASP A C 1
ATOM 687 O O . ASP A 1 89 ? -0.981 6.579 -0.606 1.00 88.25 89 ASP A O 1
ATOM 691 N N . LYS A 1 90 ? -0.850 8.787 -0.969 1.00 90.38 90 LYS A N 1
ATOM 692 C CA . LYS A 1 90 ? -2.282 9.053 -0.727 1.00 90.38 90 LYS A CA 1
ATOM 693 C C . LYS A 1 90 ? -3.191 8.326 -1.720 1.00 90.38 90 LYS A C 1
ATOM 695 O O . LYS A 1 90 ? -4.236 7.816 -1.338 1.00 90.38 90 LYS A O 1
ATOM 700 N N . SER A 1 91 ? -2.800 8.273 -2.991 1.00 92.94 91 SER A N 1
ATOM 701 C CA . SER A 1 91 ? -3.570 7.564 -4.016 1.00 92.94 91 SER A CA 1
ATOM 702 C C . SER A 1 91 ? -3.495 6.056 -3.786 1.00 92.94 91 SER A C 1
ATOM 704 O O . SER A 1 91 ? -4.519 5.384 -3.863 1.00 92.94 91 SER A O 1
ATOM 706 N N . SER A 1 92 ? -2.320 5.531 -3.416 1.00 91.69 92 SER A N 1
ATOM 707 C CA . SER A 1 92 ? -2.170 4.134 -2.985 1.00 91.69 92 SER A CA 1
ATOM 708 C C . SER A 1 92 ? -3.072 3.811 -1.788 1.00 91.69 92 SER A C 1
ATOM 710 O O . SER A 1 92 ? -3.744 2.783 -1.807 1.00 91.69 92 SER A O 1
ATOM 712 N N . GLU A 1 93 ? -3.150 4.699 -0.789 1.00 91.25 93 GLU A N 1
ATOM 713 C CA . GLU A 1 93 ? -4.038 4.551 0.374 1.00 91.25 93 GLU A CA 1
ATOM 714 C C . GLU A 1 93 ? -5.509 4.423 -0.031 1.00 91.25 93 GLU A C 1
ATOM 716 O O . GLU A 1 93 ? -6.213 3.509 0.415 1.00 91.25 93 GLU A O 1
ATOM 721 N N . GLU A 1 94 ? -5.966 5.309 -0.912 1.00 92.19 94 GLU A N 1
ATOM 722 C CA . GLU A 1 94 ? -7.340 5.323 -1.408 1.00 92.19 94 GLU A CA 1
ATOM 723 C C . GLU A 1 94 ? -7.660 4.048 -2.223 1.00 92.19 94 GLU A C 1
ATOM 725 O O . GLU A 1 94 ? -8.718 3.435 -2.034 1.00 92.19 94 GLU A O 1
ATOM 730 N N . ILE A 1 95 ? -6.719 3.602 -3.069 1.00 93.94 95 ILE A N 1
ATOM 731 C CA . ILE A 1 95 ? -6.835 2.382 -3.888 1.00 93.94 95 ILE A CA 1
ATOM 732 C C . ILE A 1 95 ? -6.913 1.131 -3.007 1.00 93.94 95 ILE A C 1
ATOM 734 O O . ILE A 1 95 ? -7.812 0.311 -3.181 1.00 93.94 95 ILE A O 1
ATOM 738 N N . ILE A 1 96 ? -6.000 0.986 -2.043 1.00 92.69 96 ILE A N 1
ATOM 739 C CA . ILE A 1 96 ? -5.924 -0.185 -1.151 1.00 92.69 96 ILE A CA 1
ATOM 740 C C . ILE A 1 96 ? -7.142 -0.250 -0.238 1.00 92.69 96 ILE A C 1
ATOM 742 O O . ILE A 1 96 ? -7.705 -1.322 -0.027 1.00 92.69 96 ILE A O 1
ATOM 746 N N . SER A 1 97 ? -7.596 0.904 0.252 1.00 91.88 97 SER A N 1
ATOM 747 C CA . SER A 1 97 ? -8.828 1.001 1.035 1.00 91.88 97 SER A CA 1
ATOM 748 C C . SER A 1 97 ? -10.054 0.457 0.306 1.00 91.88 97 SER A C 1
ATOM 750 O O . SER A 1 97 ? -10.995 -0.006 0.947 1.00 91.88 97 SER A O 1
ATOM 752 N N . SER A 1 98 ? -10.057 0.564 -1.021 1.00 93.25 98 SER A N 1
ATOM 753 C CA . SER A 1 98 ? -11.189 0.214 -1.882 1.00 93.25 98 SER A CA 1
ATOM 754 C C . SER A 1 98 ? -10.885 -1.011 -2.742 1.00 93.25 98 SER A C 1
ATOM 756 O O . SER A 1 98 ? -11.576 -1.266 -3.729 1.00 93.25 98 SER A O 1
ATOM 758 N N . TRP A 1 99 ? -9.846 -1.769 -2.375 1.00 94.94 99 TRP A N 1
ATOM 759 C CA . TRP A 1 99 ? -9.358 -2.893 -3.155 1.00 94.94 99 TRP A CA 1
ATOM 760 C C . TRP A 1 99 ? -10.472 -3.930 -3.356 1.00 94.94 99 TRP A C 1
ATOM 762 O O . TRP A 1 99 ? -11.089 -4.370 -2.378 1.00 94.94 99 TRP A O 1
ATOM 772 N N . PRO A 1 100 ? -10.774 -4.336 -4.602 1.00 94.38 100 PRO A N 1
ATOM 773 C CA . PRO A 1 100 ? -11.975 -5.116 -4.868 1.00 94.38 100 PRO A CA 1
ATOM 774 C C . PRO A 1 100 ? -11.811 -6.617 -4.593 1.00 94.38 100 PRO A C 1
ATOM 776 O O . PRO A 1 100 ? -12.820 -7.330 -4.620 1.00 94.38 100 PRO A O 1
ATOM 779 N N . TRP A 1 101 ? -10.589 -7.091 -4.326 1.00 95.06 101 TRP A N 1
ATOM 780 C CA . TRP A 1 101 ? -10.254 -8.507 -4.128 1.00 95.06 101 TRP A CA 1
ATOM 781 C C . TRP A 1 101 ? -9.770 -8.816 -2.710 1.00 95.06 101 TRP A C 1
ATOM 783 O O . TRP A 1 101 ? -9.421 -7.925 -1.942 1.00 95.06 101 TRP A O 1
ATOM 793 N N . GLU A 1 102 ? -9.719 -10.103 -2.366 1.00 94.94 102 GLU A N 1
ATOM 794 C CA . GLU A 1 102 ? -9.238 -10.552 -1.054 1.00 94.94 102 GLU A CA 1
ATOM 795 C C . GLU A 1 102 ? -7.718 -10.632 -0.947 1.00 94.94 102 GLU A C 1
ATOM 797 O O . GLU A 1 102 ? -7.183 -10.576 0.160 1.00 94.94 102 GLU A O 1
ATOM 802 N N . LYS A 1 103 ? -7.023 -10.758 -2.080 1.00 94.06 103 LYS A N 1
ATOM 803 C CA . LYS A 1 103 ? -5.569 -10.877 -2.149 1.00 94.06 103 LYS A CA 1
ATOM 804 C C . LYS A 1 103 ? -4.986 -9.724 -2.962 1.00 94.06 103 LYS A C 1
ATOM 806 O O . LYS A 1 103 ? -5.521 -9.373 -4.012 1.00 94.06 103 LYS A O 1
ATOM 811 N N . LEU A 1 104 ? -3.884 -9.165 -2.477 1.00 93.75 104 LEU A N 1
ATOM 812 C CA . LEU A 1 104 ? -3.002 -8.263 -3.209 1.00 93.75 104 LEU A CA 1
ATOM 813 C C . LEU A 1 104 ? -1.600 -8.871 -3.186 1.00 93.75 104 LEU A C 1
ATOM 815 O O . LEU A 1 104 ? -1.028 -9.054 -2.112 1.00 93.75 104 LEU A O 1
ATOM 819 N N . VAL A 1 105 ? -1.064 -9.196 -4.361 1.00 91.25 105 VAL A N 1
ATOM 820 C CA . VAL A 1 105 ? 0.295 -9.722 -4.526 1.00 91.25 105 VAL A CA 1
ATOM 821 C C . VAL A 1 105 ? 1.158 -8.628 -5.126 1.00 91.25 105 VAL A C 1
ATOM 823 O O . VAL A 1 105 ? 0.958 -8.233 -6.270 1.00 91.25 105 VAL A O 1
ATOM 826 N N . LEU A 1 106 ? 2.132 -8.129 -4.367 1.00 89.12 106 LEU A N 1
ATOM 827 C CA . LEU A 1 106 ? 2.958 -7.010 -4.822 1.00 89.12 106 LEU A CA 1
ATOM 828 C C . LEU A 1 106 ? 3.764 -7.355 -6.081 1.00 89.12 106 LEU A C 1
ATOM 830 O O . LEU A 1 106 ? 3.929 -6.507 -6.956 1.00 89.12 106 LEU A O 1
ATOM 834 N N . TYR A 1 107 ? 4.218 -8.605 -6.184 1.00 87.19 107 TYR A N 1
ATOM 835 C CA . TYR A 1 107 ? 4.973 -9.111 -7.330 1.00 87.19 107 TYR A CA 1
ATOM 836 C C . TYR A 1 107 ? 4.232 -8.958 -8.669 1.00 87.19 107 TYR A C 1
ATOM 838 O O . TYR A 1 107 ? 4.871 -8.716 -9.690 1.00 87.19 107 TYR A O 1
ATOM 846 N N . ASP A 1 108 ? 2.898 -9.033 -8.664 1.00 87.56 108 ASP A N 1
ATOM 847 C CA . ASP A 1 108 ? 2.085 -8.917 -9.881 1.00 87.56 108 ASP A CA 1
ATOM 848 C C . ASP A 1 108 ? 1.926 -7.453 -10.336 1.00 87.56 108 ASP A C 1
ATOM 850 O O . ASP A 1 108 ? 1.666 -7.172 -11.507 1.00 87.56 108 ASP A O 1
ATOM 854 N N . ILE A 1 109 ? 2.111 -6.500 -9.417 1.00 87.62 109 ILE A N 1
ATOM 855 C CA . ILE A 1 109 ? 1.841 -5.074 -9.638 1.00 87.62 109 ILE A CA 1
ATOM 856 C C . ILE A 1 109 ? 3.109 -4.316 -10.013 1.00 87.62 109 ILE A C 1
ATOM 858 O O . ILE A 1 109 ? 3.131 -3.547 -10.981 1.00 87.62 109 ILE A O 1
ATOM 862 N N . VAL A 1 110 ? 4.176 -4.505 -9.240 1.00 84.12 110 VAL A N 1
ATOM 863 C CA . VAL A 1 110 ? 5.446 -3.813 -9.457 1.00 84.12 110 VAL A CA 1
ATOM 864 C C . VAL A 1 110 ? 6.494 -4.807 -9.938 1.00 84.12 110 VAL A C 1
ATOM 866 O O . VAL A 1 110 ? 6.530 -5.939 -9.457 1.00 84.12 110 VAL A O 1
ATOM 869 N N . PRO A 1 111 ? 7.367 -4.405 -10.882 1.00 71.94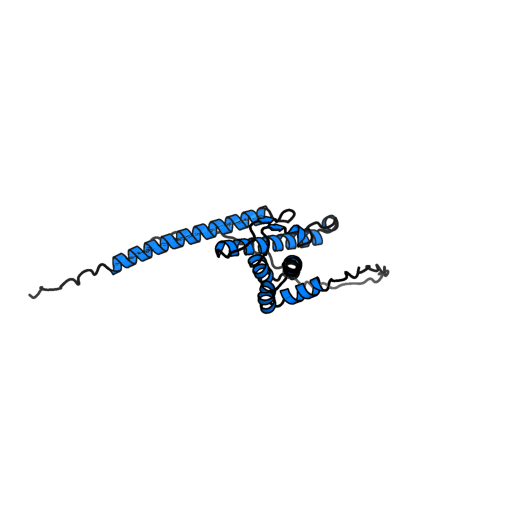 111 PRO A N 1
ATOM 870 C CA . PRO A 1 111 ? 8.454 -5.271 -11.310 1.00 71.94 111 PRO A CA 1
ATOM 871 C C . PRO A 1 111 ? 9.258 -5.707 -10.086 1.00 71.94 111 PRO A C 1
ATOM 873 O O . PRO A 1 111 ? 9.502 -4.899 -9.182 1.00 71.94 111 PRO A O 1
ATOM 876 N N . SER A 1 112 ? 9.649 -6.984 -10.061 1.00 66.94 112 SER A N 1
ATOM 877 C CA . SER A 1 112 ? 10.437 -7.523 -8.956 1.00 66.94 112 SER A CA 1
ATOM 878 C C . SER A 1 112 ? 11.677 -6.657 -8.728 1.00 66.94 112 SER A C 1
ATOM 880 O O . SER A 1 112 ? 12.199 -6.032 -9.652 1.00 66.94 112 SER A O 1
ATOM 882 N N . VAL A 1 113 ? 12.167 -6.615 -7.491 1.00 63.62 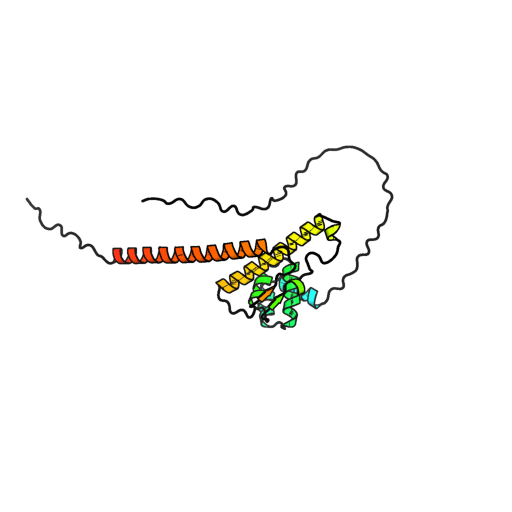113 VAL A N 1
ATOM 883 C CA . VAL A 1 113 ? 13.381 -5.852 -7.138 1.00 63.62 113 VAL A CA 1
ATOM 884 C C . VAL A 1 113 ? 14.623 -6.367 -7.878 1.00 63.62 113 VAL A C 1
ATOM 886 O O . VAL A 1 113 ? 15.595 -5.637 -8.079 1.00 63.62 113 VAL A O 1
ATOM 889 N N . PHE A 1 114 ? 14.546 -7.599 -8.380 1.00 58.78 114 PHE A N 1
ATOM 890 C CA . PHE A 1 114 ? 15.574 -8.261 -9.171 1.00 58.78 114 PHE A CA 1
ATOM 891 C C . PHE A 1 114 ? 14.988 -8.737 -10.507 1.00 58.78 114 PHE A C 1
ATOM 893 O O . PHE A 1 114 ? 14.935 -9.939 -10.763 1.00 58.78 114 PHE A O 1
ATOM 900 N N . PRO A 1 115 ? 14.521 -7.827 -11.381 1.00 58.62 115 PRO A N 1
ATOM 901 C CA . PRO A 1 115 ? 13.835 -8.226 -12.607 1.00 58.62 115 PRO A CA 1
ATOM 902 C C . PRO A 1 115 ? 14.829 -8.681 -13.687 1.00 58.62 115 PRO A C 1
ATOM 904 O O . PRO A 1 115 ? 14.442 -9.181 -14.735 1.00 58.62 115 PRO A O 1
ATOM 907 N N . SER A 1 116 ? 16.127 -8.471 -13.458 1.00 62.81 116 SER A N 1
ATOM 908 C CA . SER A 1 116 ? 17.215 -8.835 -14.360 1.00 62.81 116 SER A CA 1
ATOM 909 C C . SER A 1 116 ? 18.500 -9.035 -13.563 1.00 62.81 116 SER A C 1
ATOM 911 O O . SER A 1 116 ? 18.576 -8.631 -12.405 1.00 62.81 116 SER A O 1
ATOM 913 N N . PHE A 1 117 ? 19.537 -9.582 -14.197 1.00 67.19 117 PHE A N 1
ATOM 914 C CA . PHE A 1 117 ? 20.876 -9.674 -13.611 1.00 67.19 117 PHE A CA 1
ATOM 915 C C . PHE A 1 117 ? 21.612 -8.322 -13.548 1.00 67.19 117 PHE A C 1
ATOM 917 O O . PHE A 1 117 ? 22.673 -8.253 -12.941 1.00 67.19 117 PHE A O 1
ATOM 924 N N . LYS A 1 118 ? 21.070 -7.231 -14.123 1.00 66.88 118 LYS A N 1
ATOM 925 C CA . LYS A 1 118 ? 21.710 -5.895 -14.112 1.00 66.88 118 LYS A CA 1
ATOM 926 C C . LYS A 1 118 ? 22.143 -5.419 -12.713 1.00 66.88 118 LYS A C 1
ATOM 928 O O . LYS A 1 118 ? 23.273 -4.949 -12.598 1.00 66.88 118 LYS A O 1
ATOM 933 N N . PRO A 1 119 ? 21.337 -5.587 -11.645 1.00 64.44 119 PRO A N 1
ATOM 934 C CA . PRO A 1 119 ? 21.736 -5.218 -10.288 1.00 64.44 119 PRO A CA 1
ATOM 935 C C . PRO A 1 119 ? 22.957 -5.988 -9.765 1.00 64.44 119 PRO A C 1
ATOM 937 O O . PRO A 1 119 ? 23.634 -5.498 -8.871 1.00 64.44 119 PRO A O 1
ATOM 940 N N . LEU A 1 120 ? 23.287 -7.163 -10.321 1.00 68.19 120 LEU A N 1
ATOM 941 C CA . LEU A 1 120 ? 24.508 -7.890 -9.947 1.00 68.19 120 LEU A CA 1
ATOM 942 C C . LEU A 1 120 ? 25.781 -7.201 -10.453 1.00 68.19 120 LEU A C 1
ATOM 944 O O . LEU A 1 120 ? 26.852 -7.411 -9.894 1.00 68.19 120 LEU A O 1
ATOM 948 N N . PHE A 1 121 ? 25.666 -6.379 -11.498 1.00 75.38 121 PHE A N 1
ATOM 949 C CA . PHE A 1 121 ? 26.797 -5.710 -12.140 1.00 75.38 121 PHE A CA 1
ATOM 950 C C . PHE A 1 121 ? 26.910 -4.226 -11.762 1.00 75.38 121 PHE A C 1
ATOM 952 O O . PHE A 1 121 ? 27.906 -3.586 -12.089 1.00 75.38 121 PHE A O 1
ATOM 959 N N . SER A 1 122 ? 25.914 -3.673 -11.062 1.00 80.75 122 SER A N 1
ATOM 960 C CA . SER A 1 122 ? 25.858 -2.262 -10.672 1.00 80.75 122 SER A CA 1
ATOM 961 C C . SER A 1 122 ? 25.311 -2.116 -9.255 1.00 80.75 122 SER A C 1
ATOM 963 O O . SER A 1 122 ? 24.118 -2.289 -8.995 1.00 80.75 122 SER A O 1
ATOM 965 N N . LYS A 1 123 ? 26.197 -1.750 -8.319 1.00 81.75 123 LYS A N 1
ATOM 966 C CA . LYS A 1 123 ? 25.839 -1.511 -6.911 1.00 81.75 123 LYS A CA 1
ATOM 967 C C . LYS A 1 123 ? 24.810 -0.384 -6.763 1.00 81.75 123 LYS A C 1
ATOM 969 O O . LYS A 1 123 ? 23.959 -0.457 -5.881 1.00 81.75 123 LYS A O 1
ATOM 974 N N . LEU A 1 124 ? 24.877 0.637 -7.621 1.00 85.25 124 LEU A N 1
ATOM 975 C CA . LEU A 1 124 ? 23.931 1.755 -7.608 1.00 85.25 124 LEU A CA 1
ATOM 976 C C . LEU A 1 124 ? 22.519 1.296 -7.995 1.00 85.25 124 LEU A C 1
ATOM 978 O O . LEU A 1 124 ? 21.565 1.622 -7.292 1.00 85.25 124 LEU A O 1
ATOM 982 N N . ASP A 1 125 ? 22.395 0.475 -9.041 1.00 79.38 125 ASP A N 1
ATOM 983 C CA . ASP A 1 125 ? 21.097 -0.059 -9.475 1.00 79.38 125 ASP A CA 1
ATOM 984 C C . ASP A 1 125 ? 20.507 -1.018 -8.437 1.00 79.38 125 ASP A C 1
ATOM 986 O O . ASP A 1 125 ? 19.305 -0.993 -8.169 1.00 79.38 125 ASP A O 1
ATOM 990 N N . LEU A 1 126 ? 21.358 -1.833 -7.806 1.00 80.75 126 LEU A N 1
ATOM 991 C CA . LEU A 1 126 ? 20.965 -2.692 -6.694 1.00 80.75 126 LEU A CA 1
ATOM 992 C C . LEU A 1 126 ? 20.415 -1.883 -5.520 1.00 80.75 126 LEU A C 1
ATOM 994 O O . LEU A 1 126 ? 19.327 -2.180 -5.029 1.00 80.75 126 LEU A O 1
ATOM 998 N N . MET A 1 127 ? 21.143 -0.854 -5.084 1.00 83.50 127 MET A N 1
ATOM 999 C CA . MET A 1 127 ? 20.708 -0.001 -3.981 1.00 83.50 127 MET A CA 1
ATOM 1000 C C . MET A 1 127 ? 19.389 0.707 -4.290 1.00 83.50 127 MET A C 1
ATOM 1002 O O . MET A 1 127 ? 18.504 0.730 -3.437 1.00 83.50 127 MET A O 1
ATOM 1006 N N . GLU A 1 128 ? 19.225 1.250 -5.497 1.00 83.75 128 GLU A N 1
ATOM 1007 C CA . GLU A 1 128 ? 17.998 1.951 -5.878 1.00 83.75 128 GLU A CA 1
ATOM 1008 C C . GLU A 1 128 ? 16.797 1.001 -5.963 1.00 83.75 128 GLU A C 1
ATOM 1010 O O . GLU A 1 128 ? 15.709 1.330 -5.484 1.00 83.75 128 GLU A O 1
ATOM 1015 N N . ASN A 1 129 ? 16.990 -0.206 -6.500 1.00 81.12 129 ASN A N 1
ATOM 1016 C CA . ASN A 1 129 ? 15.941 -1.219 -6.533 1.00 81.12 129 ASN A CA 1
ATOM 1017 C C . ASN A 1 129 ? 15.548 -1.665 -5.122 1.00 81.12 129 ASN A C 1
ATOM 1019 O O . ASN A 1 129 ? 14.357 -1.724 -4.817 1.00 81.12 129 ASN A O 1
ATOM 1023 N N . VAL A 1 130 ? 16.522 -1.937 -4.246 1.00 82.25 130 VAL A N 1
ATOM 1024 C CA . VAL A 1 130 ? 16.257 -2.302 -2.846 1.00 82.25 130 VAL A CA 1
ATOM 1025 C C . VAL A 1 130 ? 15.520 -1.173 -2.133 1.00 82.25 130 VAL A C 1
ATOM 1027 O O . VAL A 1 130 ? 14.485 -1.421 -1.520 1.00 82.25 130 VAL A O 1
ATOM 1030 N N . ARG A 1 131 ? 15.98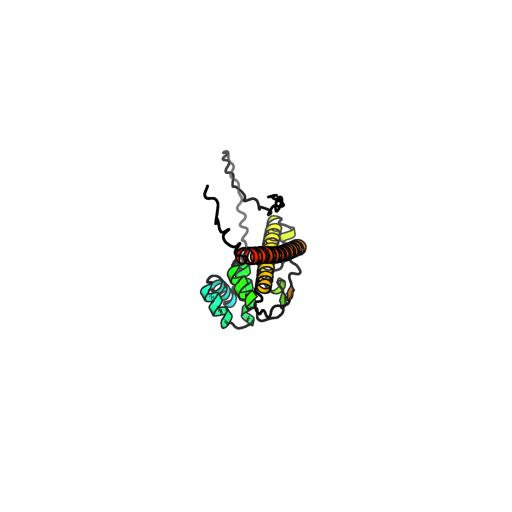0 0.076 -2.274 1.00 84.44 131 ARG A N 1
ATOM 1031 C CA . ARG A 1 131 ? 15.332 1.261 -1.691 1.00 84.44 131 ARG A CA 1
ATOM 1032 C C . ARG A 1 131 ? 13.878 1.385 -2.143 1.00 84.44 131 ARG A C 1
ATOM 1034 O O . ARG A 1 131 ? 12.994 1.634 -1.325 1.00 84.44 131 ARG A O 1
ATOM 1041 N N . ARG A 1 132 ? 13.622 1.187 -3.436 1.00 84.12 132 ARG A N 1
ATOM 1042 C CA . ARG A 1 132 ? 12.275 1.204 -4.013 1.00 84.12 132 ARG A CA 1
ATOM 1043 C C . ARG A 1 132 ? 11.415 0.059 -3.480 1.00 84.12 132 ARG A C 1
ATOM 1045 O O . ARG A 1 132 ? 10.274 0.296 -3.099 1.00 84.12 132 ARG A O 1
ATOM 1052 N N . GLY A 1 133 ? 11.972 -1.148 -3.394 1.00 84.56 133 GLY A N 1
ATOM 1053 C CA . GLY A 1 133 ? 11.306 -2.313 -2.818 1.00 84.56 133 GLY A CA 1
ATOM 1054 C C . GLY A 1 133 ? 10.886 -2.085 -1.370 1.00 84.56 133 GLY A C 1
ATOM 1055 O O . GLY A 1 133 ? 9.715 -2.263 -1.043 1.00 84.56 133 GLY A O 1
ATOM 1056 N N . VAL A 1 134 ? 11.812 -1.601 -0.535 1.00 85.19 134 VAL A N 1
ATOM 1057 C CA . VAL A 1 134 ? 11.533 -1.225 0.857 1.00 85.19 134 VAL A CA 1
ATOM 1058 C C . VAL A 1 134 ? 10.408 -0.200 0.903 1.00 85.19 134 VAL A C 1
ATOM 1060 O O . VAL A 1 134 ? 9.413 -0.437 1.581 1.00 85.19 134 VAL A O 1
ATOM 1063 N N . LYS A 1 135 ? 10.501 0.878 0.114 1.00 84.50 135 LYS A N 1
ATOM 1064 C CA . LYS A 1 135 ? 9.475 1.925 0.066 1.00 84.50 135 LYS A CA 1
ATOM 1065 C C . LYS A 1 135 ? 8.085 1.389 -0.294 1.00 84.50 135 LYS A C 1
ATOM 1067 O O . LYS A 1 135 ? 7.112 1.750 0.361 1.00 84.50 135 LYS A O 1
ATOM 1072 N N . TYR A 1 136 ? 7.980 0.544 -1.319 1.00 86.06 136 TYR A N 1
ATOM 1073 C CA . TYR A 1 136 ? 6.700 -0.049 -1.713 1.00 86.06 136 TYR A CA 1
ATOM 1074 C C . TYR A 1 136 ? 6.131 -0.904 -0.592 1.00 86.06 136 TYR A C 1
ATOM 1076 O O . TYR A 1 136 ? 4.988 -0.710 -0.192 1.00 86.06 136 TYR A O 1
ATOM 1084 N N . THR A 1 137 ? 6.944 -1.795 -0.028 1.00 87.50 137 THR A N 1
ATOM 1085 C CA . THR A 1 137 ? 6.483 -2.666 1.053 1.00 87.50 137 THR A CA 1
ATOM 1086 C C . THR A 1 137 ? 6.048 -1.890 2.294 1.00 87.50 137 THR A C 1
ATOM 1088 O O . THR A 1 137 ? 4.978 -2.169 2.822 1.00 87.50 137 THR A O 1
ATOM 1091 N N . THR A 1 138 ? 6.809 -0.888 2.744 1.00 85.62 138 THR A N 1
ATOM 1092 C CA . THR A 1 138 ? 6.465 -0.129 3.953 1.00 85.62 138 THR A CA 1
ATOM 1093 C C . THR A 1 138 ? 5.223 0.733 3.754 1.00 85.62 138 THR A C 1
ATOM 1095 O O . THR A 1 138 ? 4.364 0.741 4.630 1.00 85.62 138 THR A O 1
ATOM 1098 N N . SER A 1 139 ? 5.078 1.396 2.600 1.00 85.25 139 SER A N 1
ATOM 1099 C CA . SER A 1 139 ? 3.891 2.206 2.276 1.00 85.25 139 SER A CA 1
ATOM 1100 C C . SER A 1 139 ? 2.616 1.348 2.218 1.00 85.25 139 SER A C 1
ATOM 1102 O O . SER A 1 139 ? 1.592 1.699 2.813 1.00 85.25 139 SER A O 1
ATOM 1104 N N . LEU A 1 140 ? 2.691 0.166 1.590 1.00 88.88 140 LEU A N 1
ATOM 1105 C CA . LEU A 1 140 ? 1.570 -0.778 1.514 1.00 88.88 140 LEU A CA 1
ATOM 1106 C C . LEU A 1 140 ? 1.196 -1.355 2.881 1.00 88.88 140 LEU A C 1
ATOM 1108 O O . LEU A 1 140 ? 0.016 -1.388 3.223 1.00 88.88 140 LEU A O 1
ATOM 1112 N N . VAL A 1 141 ? 2.185 -1.785 3.673 1.00 89.25 141 VAL A N 1
ATOM 1113 C CA . VAL A 1 141 ? 1.942 -2.323 5.021 1.00 89.25 141 VAL A CA 1
ATOM 1114 C C . VAL A 1 141 ? 1.364 -1.250 5.930 1.00 89.25 141 VAL A C 1
ATOM 1116 O O . VAL A 1 141 ? 0.386 -1.526 6.617 1.00 89.25 141 VAL A O 1
ATOM 1119 N N . HIS A 1 142 ? 1.911 -0.032 5.910 1.00 87.25 142 HIS A N 1
ATOM 1120 C CA . HIS A 1 142 ? 1.378 1.079 6.696 1.00 87.25 142 HIS A CA 1
ATOM 1121 C C . HIS A 1 142 ? -0.094 1.323 6.375 1.00 87.25 142 HIS A C 1
ATOM 1123 O O . HIS A 1 142 ? -0.934 1.291 7.267 1.00 87.25 142 HIS A O 1
ATOM 1129 N N . THR A 1 143 ? -0.410 1.476 5.089 1.00 87.56 143 THR A N 1
ATOM 1130 C CA . THR A 1 143 ? -1.780 1.679 4.615 1.00 87.56 143 THR A CA 1
ATOM 1131 C C . THR A 1 143 ? -2.711 0.554 5.062 1.00 87.56 143 THR A C 1
ATOM 1133 O O . THR A 1 143 ? -3.815 0.796 5.550 1.00 87.56 143 THR A O 1
ATOM 1136 N N . TYR A 1 144 ? -2.274 -0.693 4.882 1.00 88.69 144 TYR A N 1
ATOM 1137 C CA . TYR A 1 144 ? -3.057 -1.862 5.254 1.00 88.69 144 TYR A CA 1
ATOM 1138 C C . TYR A 1 144 ? -3.346 -1.880 6.762 1.00 88.69 144 TYR A C 1
ATOM 1140 O O . TYR A 1 144 ? -4.499 -2.030 7.166 1.00 88.69 144 TYR A O 1
ATOM 1148 N N . MET A 1 145 ? -2.327 -1.641 7.591 1.00 87.81 145 MET A N 1
ATOM 1149 C CA . MET A 1 145 ? -2.451 -1.584 9.050 1.00 87.81 145 MET A CA 1
ATOM 1150 C C . MET A 1 145 ? -3.328 -0.419 9.519 1.00 87.81 145 MET A C 1
ATOM 1152 O O . MET A 1 145 ? -4.156 -0.603 10.409 1.00 87.81 145 MET A O 1
ATOM 1156 N N . GLU A 1 146 ? -3.204 0.757 8.908 1.00 86.06 146 GLU A N 1
ATOM 1157 C CA . GLU A 1 146 ? -4.046 1.918 9.212 1.00 86.06 146 GLU A CA 1
ATOM 1158 C C . GLU A 1 146 ? -5.520 1.645 8.912 1.00 86.06 146 GLU A C 1
ATOM 1160 O O . GLU A 1 146 ? -6.398 1.969 9.714 1.00 86.06 146 GLU A O 1
ATOM 1165 N N . ASN A 1 147 ? -5.814 0.992 7.788 1.00 85.62 147 ASN A N 1
ATOM 1166 C CA . ASN A 1 147 ? -7.185 0.619 7.462 1.00 85.62 147 ASN A CA 1
ATOM 1167 C C . ASN A 1 147 ? -7.753 -0.438 8.419 1.00 85.62 147 ASN A C 1
ATOM 1169 O O . ASN A 1 147 ? -8.934 -0.358 8.770 1.00 85.62 147 ASN A O 1
ATOM 1173 N N . LEU A 1 148 ? -6.923 -1.379 8.887 1.00 84.69 148 LEU A N 1
ATOM 1174 C CA . LEU A 1 148 ? -7.302 -2.316 9.949 1.00 84.69 148 LEU A CA 1
ATOM 1175 C C . LEU A 1 148 ? -7.567 -1.587 11.277 1.00 84.69 148 LEU A C 1
ATOM 1177 O O . LEU A 1 148 ? -8.594 -1.839 11.906 1.00 84.69 148 LEU A O 1
ATOM 1181 N N . LYS A 1 149 ? -6.701 -0.641 11.679 1.00 84.12 149 LYS A N 1
ATOM 1182 C CA . LYS A 1 149 ? -6.869 0.183 12.894 1.00 84.12 149 LYS A CA 1
ATOM 1183 C C . LYS A 1 149 ? -8.178 0.974 12.856 1.00 84.12 149 LYS A C 1
ATOM 1185 O O . LYS A 1 149 ? -8.890 1.032 13.855 1.00 84.12 149 LYS A O 1
ATOM 1190 N N . LYS A 1 150 ? -8.517 1.546 11.697 1.00 84.75 150 LYS A N 1
ATOM 1191 C CA . LYS A 1 150 ? -9.752 2.317 11.467 1.00 84.75 150 LYS A CA 1
ATOM 1192 C C . LYS A 1 150 ? -11.007 1.444 11.317 1.00 84.75 150 LYS A C 1
ATOM 1194 O O . LYS A 1 150 ? -12.084 1.998 11.119 1.00 84.75 150 LYS A O 1
ATOM 1199 N N . GLN A 1 151 ? -10.884 0.113 11.372 1.00 77.38 151 GLN A N 1
ATOM 1200 C CA . GLN A 1 151 ? -11.976 -0.844 11.137 1.00 77.38 151 GLN A CA 1
ATOM 1201 C C . GLN A 1 151 ? -12.736 -0.585 9.826 1.00 77.38 151 GLN A C 1
ATOM 1203 O O . GLN A 1 151 ? -13.937 -0.839 9.711 1.00 77.38 151 GLN A O 1
ATOM 1208 N N . LYS A 1 152 ? -12.040 -0.061 8.811 1.00 80.44 152 LYS A N 1
ATOM 1209 C CA . LYS A 1 152 ? -12.647 0.195 7.507 1.00 80.44 152 LYS A CA 1
ATOM 1210 C C . LYS A 1 152 ? -12.967 -1.154 6.865 1.00 80.44 152 LYS A C 1
ATOM 1212 O O . LYS A 1 152 ? -12.124 -2.050 6.854 1.00 80.44 152 LYS A O 1
ATOM 1217 N N . LEU A 1 153 ? -14.178 -1.305 6.329 1.00 73.94 153 LEU A N 1
ATOM 1218 C CA . LEU A 1 153 ? -14.590 -2.528 5.639 1.00 73.94 153 LEU A CA 1
ATOM 1219 C C . LEU A 1 153 ? -13.762 -2.702 4.360 1.00 73.94 153 LEU A C 1
ATOM 1221 O O . LEU A 1 153 ? -14.099 -2.161 3.310 1.00 73.94 153 LEU A O 1
ATOM 1225 N N . MET A 1 154 ? -12.669 -3.453 4.458 1.00 84.44 154 MET A N 1
ATOM 1226 C CA . MET A 1 154 ? -11.846 -3.845 3.320 1.00 84.44 154 MET A CA 1
ATOM 1227 C C . MET A 1 154 ? -12.203 -5.260 2.879 1.00 84.44 154 MET A C 1
ATOM 1229 O O . MET A 1 154 ? -12.400 -6.154 3.703 1.00 84.44 154 MET A O 1
ATOM 1233 N N . LYS A 1 155 ? -12.237 -5.486 1.563 1.00 90.06 155 LYS A N 1
ATOM 1234 C CA . LYS A 1 155 ? -12.273 -6.852 1.018 1.00 90.06 155 LYS A CA 1
ATOM 1235 C C . LYS A 1 155 ? -10.905 -7.521 1.099 1.00 90.06 155 LYS A C 1
ATOM 1237 O O . LYS A 1 155 ? -10.849 -8.738 1.215 1.00 90.06 155 LYS A O 1
ATOM 1242 N N . LEU A 1 156 ? -9.831 -6.730 1.078 1.00 92.31 156 LEU A N 1
ATOM 1243 C CA . LEU A 1 156 ? -8.452 -7.194 1.163 1.00 92.31 156 LEU A CA 1
ATOM 1244 C C . LEU A 1 156 ? -8.168 -7.846 2.525 1.00 92.31 156 LEU A C 1
ATOM 1246 O O . LEU A 1 156 ? -8.243 -7.189 3.559 1.00 92.31 156 LEU A O 1
ATOM 1250 N N . ARG A 1 157 ? -7.819 -9.136 2.501 1.00 89.88 157 ARG A N 1
ATOM 1251 C CA . ARG A 1 157 ? -7.460 -9.961 3.669 1.00 89.88 157 ARG A CA 1
ATOM 1252 C C . ARG A 1 157 ? -6.002 -10.417 3.646 1.00 89.88 157 ARG A C 1
ATOM 1254 O O . ARG A 1 157 ? -5.431 -10.703 4.694 1.00 89.88 157 ARG A O 1
ATOM 1261 N N . TRP A 1 158 ? -5.415 -10.508 2.454 1.00 90.62 158 TRP A N 1
ATOM 1262 C CA . TRP A 1 158 ? -4.091 -11.078 2.230 1.00 90.62 158 TRP A CA 1
ATOM 1263 C C . TRP A 1 158 ? -3.211 -10.093 1.464 1.00 90.62 158 TRP A C 1
ATOM 1265 O O . TRP A 1 158 ? -3.444 -9.840 0.282 1.00 90.62 158 TRP A O 1
ATOM 1275 N N . LEU A 1 159 ? -2.182 -9.569 2.130 1.00 90.75 159 LEU A N 1
ATOM 1276 C CA . LEU A 1 159 ? -1.143 -8.745 1.516 1.00 90.75 159 LEU A CA 1
ATOM 1277 C C . LEU A 1 159 ? 0.135 -9.578 1.363 1.00 90.75 159 LEU A C 1
ATOM 1279 O O . LEU A 1 159 ? 0.832 -9.846 2.339 1.00 90.75 159 LEU A O 1
ATOM 1283 N N . ASP A 1 160 ? 0.420 -10.006 0.137 1.00 89.25 160 ASP A N 1
ATOM 1284 C CA . ASP A 1 160 ? 1.569 -10.845 -0.196 1.00 89.25 160 ASP A CA 1
ATOM 1285 C C . ASP A 1 160 ? 2.721 -9.979 -0.724 1.00 89.25 160 ASP A C 1
ATOM 1287 O O . ASP A 1 160 ? 2.649 -9.385 -1.803 1.00 89.25 160 ASP A O 1
ATOM 1291 N N . LEU A 1 161 ? 3.780 -9.893 0.081 1.00 87.31 161 LEU A N 1
ATOM 1292 C CA . LEU A 1 161 ? 4.973 -9.075 -0.165 1.00 87.31 161 LEU A CA 1
ATOM 1293 C C . LEU A 1 161 ? 6.198 -9.938 -0.492 1.00 87.31 161 LEU A C 1
ATOM 1295 O O . LEU A 1 161 ? 7.337 -9.469 -0.422 1.00 87.31 161 LEU A O 1
ATOM 1299 N N . SER A 1 162 ? 5.974 -11.212 -0.823 1.00 83.25 162 SER A N 1
ATOM 1300 C CA . SER A 1 162 ? 7.035 -12.163 -1.140 1.00 83.25 162 SER A CA 1
ATOM 1301 C C . SER A 1 162 ? 7.897 -11.666 -2.302 1.00 83.25 162 SER A C 1
ATOM 1303 O O . SER A 1 162 ? 7.407 -11.080 -3.266 1.00 83.25 162 SER A O 1
ATOM 1305 N N . GLY A 1 163 ? 9.208 -11.899 -2.213 1.00 77.00 163 GLY A N 1
ATOM 1306 C CA . GLY A 1 163 ? 10.163 -11.468 -3.238 1.00 77.00 163 GLY A CA 1
ATOM 1307 C C . GLY A 1 163 ? 10.622 -10.010 -3.124 1.00 77.00 163 GLY A C 1
ATOM 1308 O O . GLY A 1 163 ? 11.396 -9.561 -3.972 1.00 77.00 163 GLY A O 1
ATOM 1309 N N . PHE A 1 164 ? 10.206 -9.281 -2.081 1.00 80.88 164 PHE A N 1
ATOM 1310 C CA . PHE A 1 164 ? 10.677 -7.922 -1.807 1.00 80.88 164 PHE A CA 1
ATOM 1311 C C . PHE A 1 164 ? 11.573 -7.842 -0.550 1.00 80.88 164 PHE A C 1
ATOM 1313 O O . PHE A 1 164 ? 11.253 -8.465 0.460 1.00 80.88 164 PHE A O 1
ATOM 1320 N N . PRO A 1 165 ? 12.659 -7.041 -0.614 1.00 70.19 165 PRO A N 1
ATOM 1321 C CA . PRO A 1 165 ? 13.431 -6.324 0.398 1.00 70.19 165 PRO A CA 1
ATOM 1322 C C . PRO A 1 165 ? 13.281 -6.377 1.907 1.00 70.19 165 PRO A C 1
ATOM 1324 O O . PRO A 1 165 ? 13.973 -5.577 2.515 1.00 70.19 165 PRO A O 1
ATOM 1327 N N . SER A 1 166 ? 12.328 -7.062 2.533 1.00 65.38 166 SER A N 1
ATOM 1328 C CA . SER A 1 166 ? 11.710 -6.360 3.667 1.00 65.38 166 SER A CA 1
ATOM 1329 C C . SER A 1 166 ? 11.078 -7.220 4.743 1.00 65.38 166 SER A C 1
ATOM 1331 O O . SER A 1 166 ? 10.413 -6.641 5.587 1.00 65.38 166 SER A O 1
ATOM 1333 N N . VAL A 1 167 ? 11.249 -8.545 4.782 1.00 67.00 167 VAL A N 1
ATOM 1334 C CA . VAL A 1 167 ? 10.572 -9.359 5.818 1.00 67.00 167 VAL A CA 1
ATOM 1335 C C . VAL A 1 167 ? 10.900 -8.847 7.224 1.00 67.00 167 VAL A C 1
ATOM 1337 O O . VAL A 1 167 ? 9.989 -8.575 7.994 1.00 67.00 167 VAL A O 1
ATOM 1340 N N . GLU A 1 168 ? 12.176 -8.607 7.527 1.00 68.38 168 GLU A N 1
ATOM 1341 C CA . GLU A 1 168 ? 12.597 -8.076 8.829 1.00 68.38 168 GLU A CA 1
ATOM 1342 C C . GLU A 1 168 ? 12.077 -6.650 9.082 1.00 68.38 168 GLU A C 1
ATOM 1344 O O . GLU A 1 168 ? 11.572 -6.357 10.161 1.00 68.38 168 GLU A O 1
ATOM 1349 N N . VAL A 1 169 ? 12.120 -5.773 8.073 1.00 69.38 169 VAL A N 1
ATOM 1350 C CA . VAL A 1 169 ? 11.612 -4.393 8.177 1.00 69.38 169 VAL A CA 1
ATOM 1351 C C . VAL A 1 169 ? 10.101 -4.379 8.409 1.00 69.38 169 VAL A C 1
ATOM 1353 O O . VAL A 1 169 ? 9.619 -3.632 9.253 1.00 69.38 169 VAL A O 1
ATOM 1356 N N . ILE A 1 170 ? 9.355 -5.220 7.694 1.00 74.62 170 ILE A N 1
ATOM 1357 C CA . ILE A 1 170 ? 7.904 -5.373 7.815 1.00 74.62 170 ILE A CA 1
ATOM 1358 C C . ILE A 1 170 ? 7.554 -5.954 9.185 1.00 74.62 170 ILE A C 1
ATOM 1360 O O . ILE A 1 170 ? 6.660 -5.437 9.845 1.00 74.62 170 ILE A O 1
ATOM 1364 N N . VAL A 1 171 ? 8.265 -6.989 9.640 1.00 75.50 171 VAL A N 1
ATOM 1365 C CA . VAL A 1 171 ? 8.054 -7.589 10.965 1.00 75.50 171 VAL A CA 1
ATOM 1366 C C . VAL A 1 171 ? 8.326 -6.563 12.061 1.00 75.50 171 VAL A C 1
ATOM 1368 O O . VAL A 1 171 ? 7.456 -6.340 12.897 1.00 75.50 171 VAL A O 1
ATOM 1371 N N . ASN A 1 172 ? 9.470 -5.876 12.025 1.00 75.25 172 ASN A N 1
ATOM 1372 C CA . ASN A 1 172 ? 9.801 -4.830 12.996 1.00 75.25 172 ASN A CA 1
ATOM 1373 C C . ASN A 1 172 ? 8.774 -3.693 12.974 1.00 75.25 172 ASN A C 1
ATOM 1375 O O . ASN A 1 172 ? 8.375 -3.190 14.022 1.00 75.25 172 ASN A O 1
ATOM 1379 N N . TYR A 1 17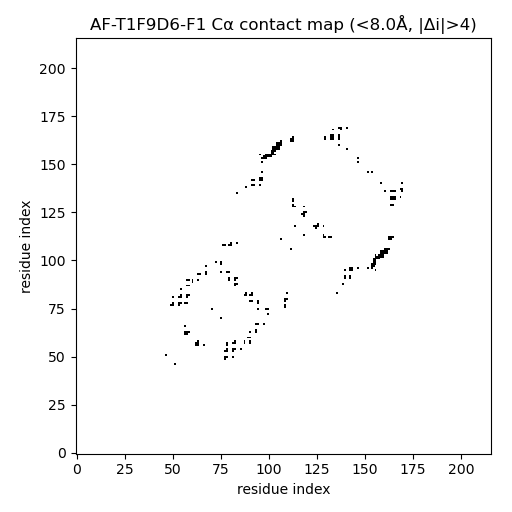3 ? 8.300 -3.322 11.786 1.00 75.75 173 TYR A N 1
ATOM 1380 C CA . TYR A 1 173 ? 7.263 -2.316 11.617 1.00 75.75 173 TYR A CA 1
ATOM 1381 C C . TYR A 1 173 ? 5.923 -2.741 12.238 1.00 75.75 173 TYR A C 1
ATOM 1383 O O . TYR A 1 173 ? 5.311 -1.957 12.967 1.00 75.75 173 TYR A O 1
ATOM 1391 N N . ILE A 1 174 ? 5.484 -3.982 11.994 1.00 79.75 174 ILE A N 1
ATOM 1392 C CA . ILE A 1 174 ? 4.259 -4.553 12.573 1.00 79.75 174 ILE A CA 1
ATOM 1393 C C . ILE A 1 174 ? 4.388 -4.639 14.094 1.00 79.75 174 ILE A C 1
ATOM 1395 O O . ILE A 1 174 ? 3.483 -4.201 14.797 1.00 79.75 174 ILE A O 1
ATOM 1399 N N . VAL A 1 175 ? 5.511 -5.148 14.609 1.00 81.75 175 VAL A N 1
ATOM 1400 C CA . VAL A 1 175 ? 5.779 -5.240 16.053 1.00 81.75 175 VAL A CA 1
ATOM 1401 C C . VAL A 1 175 ? 5.712 -3.858 16.700 1.00 81.75 175 VAL A C 1
ATOM 1403 O O . VAL A 1 175 ? 5.018 -3.690 17.701 1.00 81.75 175 VAL A O 1
ATOM 1406 N N . ALA A 1 176 ? 6.362 -2.854 16.104 1.00 80.62 176 ALA A N 1
ATOM 1407 C CA . ALA A 1 176 ? 6.302 -1.481 16.590 1.00 80.62 176 ALA A CA 1
ATOM 1408 C C . ALA A 1 176 ? 4.864 -0.936 16.587 1.00 80.62 176 ALA A C 1
ATOM 1410 O O . ALA A 1 176 ? 4.437 -0.342 17.574 1.00 80.62 176 ALA A O 1
ATOM 1411 N N . HIS A 1 177 ? 4.089 -1.180 15.525 1.00 78.88 177 HIS A N 1
ATOM 1412 C CA . HIS A 1 177 ? 2.687 -0.754 15.457 1.00 78.88 177 HIS A CA 1
ATOM 1413 C C . HIS A 1 177 ? 1.809 -1.434 16.509 1.00 78.88 177 HIS A C 1
ATOM 1415 O O . HIS A 1 177 ? 1.016 -0.764 17.166 1.00 78.88 177 HIS A O 1
ATOM 1421 N N . VAL A 1 178 ? 1.959 -2.744 16.704 1.00 81.62 178 VAL A N 1
ATOM 1422 C CA . VAL A 1 178 ? 1.216 -3.493 17.726 1.00 81.62 178 VAL A CA 1
ATOM 1423 C C . VAL A 1 178 ? 1.553 -2.973 19.124 1.00 81.62 178 VAL A C 1
ATOM 1425 O O . VAL A 1 178 ? 0.644 -2.736 19.917 1.00 81.62 178 VAL A O 1
ATOM 1428 N N . LEU A 1 179 ? 2.836 -2.733 19.409 1.00 83.06 179 LEU A N 1
ATOM 1429 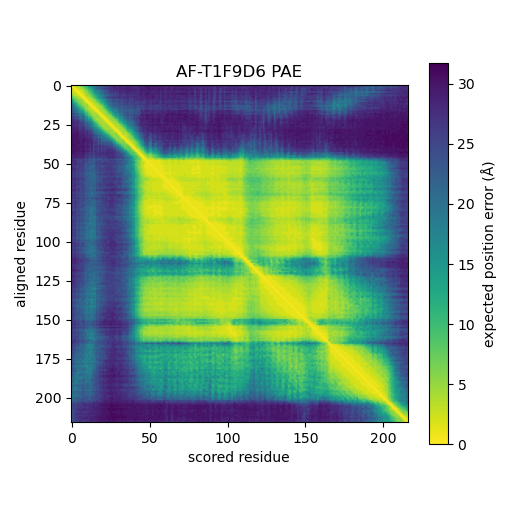C CA . LEU A 1 179 ? 3.283 -2.194 20.693 1.00 83.06 179 LEU A CA 1
ATOM 1430 C C . LEU A 1 179 ? 2.738 -0.781 20.946 1.00 83.06 179 LEU A C 1
ATOM 1432 O O . LEU A 1 179 ? 2.284 -0.490 22.050 1.00 83.06 179 LEU A O 1
ATOM 1436 N N . LEU A 1 180 ? 2.736 0.085 19.929 1.00 84.62 180 LEU A N 1
ATOM 1437 C CA . LEU A 1 180 ? 2.163 1.430 20.031 1.00 84.62 180 LEU A CA 1
ATOM 1438 C C . LEU A 1 180 ? 0.661 1.384 20.319 1.00 84.62 180 LEU A C 1
ATOM 1440 O O . LEU A 1 180 ? 0.202 2.064 21.230 1.00 84.62 180 LEU A O 1
ATOM 1444 N N . VAL A 1 181 ? -0.096 0.553 19.599 1.00 81.25 181 VAL A N 1
ATOM 1445 C CA . VAL A 1 181 ? -1.542 0.394 19.826 1.00 81.25 181 VAL A CA 1
ATOM 1446 C C . VAL A 1 181 ? -1.831 -0.157 21.226 1.00 81.25 181 VAL A C 1
ATOM 1448 O O . VAL A 1 181 ? -2.764 0.302 21.884 1.00 81.25 181 VAL A O 1
ATOM 1451 N N . TYR A 1 182 ? -1.026 -1.110 21.703 1.00 83.88 182 TYR A N 1
ATOM 1452 C CA . TYR A 1 182 ? -1.128 -1.639 23.063 1.00 83.88 182 TYR A CA 1
ATOM 1453 C C . TYR A 1 182 ? -0.876 -0.551 24.119 1.00 83.88 182 TYR A C 1
ATOM 1455 O O . TYR A 1 182 ? -1.676 -0.382 25.038 1.00 83.88 182 TYR A O 1
ATOM 1463 N N . ASN A 1 183 ? 0.181 0.245 23.950 1.00 88.25 183 ASN A N 1
ATOM 1464 C CA . ASN A 1 183 ? 0.508 1.336 24.868 1.00 88.25 183 ASN A CA 1
ATOM 1465 C C . ASN A 1 183 ? -0.552 2.452 24.849 1.00 88.25 183 ASN A C 1
ATOM 1467 O O . ASN A 1 183 ? -0.946 2.922 25.913 1.00 88.25 183 ASN A O 1
ATOM 1471 N N . GLU A 1 184 ? -1.059 2.839 23.669 1.00 86.69 184 GLU A N 1
ATOM 1472 C CA . GLU A 1 184 ? -2.161 3.808 23.525 1.00 86.69 184 GLU A CA 1
ATOM 1473 C C . GLU A 1 184 ? -3.417 3.348 24.276 1.00 86.69 184 GLU A C 1
ATOM 1475 O O . GLU A 1 184 ? -4.121 4.161 24.877 1.00 86.69 184 GLU A O 1
ATOM 1480 N N . ARG A 1 185 ? -3.716 2.044 24.239 1.00 85.62 185 ARG A N 1
ATOM 1481 C CA . ARG A 1 185 ? -4.852 1.468 24.959 1.00 85.62 185 ARG A CA 1
ATOM 1482 C C . ARG A 1 185 ? -4.651 1.540 26.471 1.00 85.62 185 ARG A C 1
ATOM 1484 O O . ARG A 1 185 ? -5.525 2.067 27.151 1.00 85.62 185 ARG A O 1
ATOM 1491 N N . ASN A 1 186 ? -3.510 1.072 26.973 1.00 87.75 186 ASN A N 1
ATOM 1492 C CA . ASN A 1 186 ? -3.220 1.089 28.408 1.00 87.75 186 ASN A CA 1
ATOM 1493 C C . ASN A 1 186 ? -3.236 2.516 28.967 1.00 87.75 186 ASN A C 1
ATOM 1495 O O . ASN A 1 186 ? -3.822 2.763 30.015 1.00 87.75 186 ASN A O 1
ATOM 1499 N N . GLN A 1 187 ? -2.671 3.472 28.225 1.00 90.25 187 GLN A N 1
ATOM 1500 C CA . GLN A 1 187 ? -2.691 4.879 28.611 1.00 90.25 187 GLN A CA 1
ATOM 1501 C C . GLN A 1 187 ? -4.123 5.433 28.696 1.00 90.25 187 GLN A C 1
ATOM 1503 O O . GLN A 1 187 ? -4.440 6.184 29.614 1.00 90.25 187 GLN A O 1
ATOM 1508 N N . LYS A 1 188 ? -5.008 5.077 27.755 1.00 89.75 188 LYS A N 1
ATOM 1509 C CA . LYS A 1 188 ? -6.420 5.499 27.797 1.00 89.75 188 LYS A CA 1
ATOM 1510 C C . LYS A 1 188 ? -7.171 4.905 28.985 1.00 89.75 188 LYS A C 1
ATOM 1512 O O . LYS A 1 188 ? -7.985 5.605 29.580 1.00 89.75 188 LYS A O 1
ATOM 1517 N N .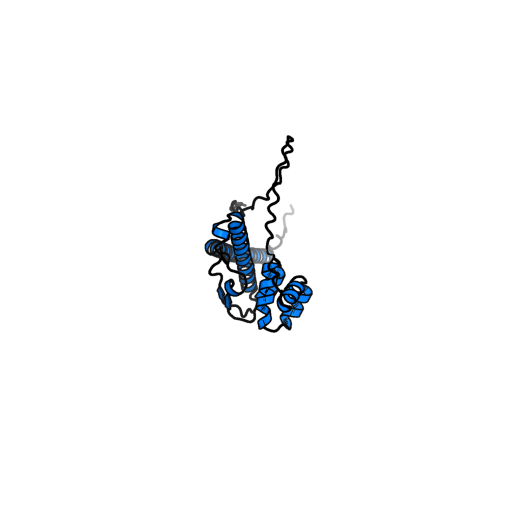 GLU A 1 189 ? -6.909 3.643 29.315 1.00 89.94 189 GLU A N 1
ATOM 1518 C CA . GLU A 1 189 ? -7.503 2.977 30.478 1.00 89.94 189 GLU A CA 1
ATOM 1519 C C . GLU A 1 189 ? -7.050 3.667 31.776 1.00 89.94 189 GLU A C 1
ATOM 1521 O O . GLU A 1 189 ? -7.892 4.050 32.586 1.00 89.94 189 GLU A O 1
ATOM 1526 N N . GLU A 1 190 ? -5.754 3.951 31.916 1.00 89.25 190 GLU A N 1
ATOM 1527 C CA . GLU A 1 190 ? -5.195 4.679 33.061 1.00 89.25 190 GLU A CA 1
ATOM 1528 C C . GLU A 1 190 ? -5.785 6.094 33.203 1.00 89.25 190 GLU A C 1
ATOM 1530 O O . GLU A 1 190 ? -6.226 6.478 34.284 1.00 89.25 190 GLU A O 1
ATOM 1535 N N . ILE A 1 191 ? -5.888 6.852 32.104 1.00 91.44 191 ILE A N 1
ATOM 1536 C CA . ILE A 1 191 ? -6.530 8.178 32.107 1.00 91.44 191 ILE A CA 1
ATOM 1537 C C . ILE A 1 191 ? -8.002 8.083 32.530 1.00 91.44 191 ILE A C 1
ATOM 1539 O O . ILE A 1 191 ? -8.472 8.929 33.287 1.00 91.44 191 ILE A O 1
ATOM 1543 N N . SER A 1 192 ? -8.739 7.069 32.060 1.00 92.06 192 SER A N 1
ATOM 1544 C CA . SER A 1 192 ? -10.143 6.894 32.451 1.00 92.06 192 SER A CA 1
ATOM 1545 C C . SER A 1 192 ? -10.299 6.635 33.948 1.00 92.06 192 SER A C 1
ATOM 1547 O O . SER A 1 192 ? -11.198 7.205 34.559 1.00 92.06 192 SER A O 1
ATOM 1549 N N . PHE A 1 193 ? -9.384 5.861 34.541 1.00 91.00 193 PHE A N 1
ATOM 1550 C CA . PHE A 1 193 ? -9.376 5.578 35.972 1.00 91.00 193 PHE A CA 1
ATOM 1551 C C . PHE A 1 193 ? -9.158 6.861 36.783 1.00 91.00 193 PHE A C 1
ATOM 1553 O O . PHE A 1 193 ? -9.933 7.169 37.684 1.00 91.00 193 PHE A O 1
ATOM 1560 N N . TYR A 1 194 ? -8.173 7.676 36.392 1.00 89.75 194 TYR A N 1
ATOM 1561 C CA . TYR A 1 194 ? -7.919 8.964 37.042 1.00 89.75 194 TYR A CA 1
ATOM 1562 C C . TYR A 1 194 ? -9.078 9.954 36.909 1.00 89.75 194 TYR A C 1
ATOM 1564 O O . TYR A 1 194 ? -9.374 10.674 37.862 1.00 89.75 194 TYR A O 1
ATOM 1572 N N . ASN A 1 195 ? -9.732 10.009 35.748 1.00 89.19 195 ASN A N 1
ATOM 1573 C CA . ASN A 1 195 ? -10.883 10.889 35.552 1.00 89.19 195 ASN A CA 1
ATOM 1574 C C . ASN A 1 195 ? -12.072 10.452 36.416 1.00 89.19 195 ASN A C 1
ATOM 1576 O O . ASN A 1 195 ? -12.713 11.301 37.025 1.00 89.19 195 ASN A O 1
ATOM 1580 N N . GLN A 1 196 ? -12.321 9.144 36.522 1.00 89.69 196 GLN A N 1
ATOM 1581 C CA . GLN A 1 196 ? -13.386 8.603 37.363 1.00 89.69 196 GLN A CA 1
ATOM 1582 C C . GLN A 1 196 ? -13.132 8.884 38.855 1.00 89.69 196 GLN A C 1
ATOM 1584 O O . GLN A 1 196 ? -14.036 9.322 39.565 1.00 89.69 196 GLN A O 1
ATOM 1589 N N . ASP A 1 197 ? -11.894 8.709 39.325 1.00 88.50 197 ASP A N 1
ATOM 1590 C CA . ASP A 1 197 ? -11.507 9.051 40.699 1.00 88.50 197 ASP A CA 1
ATOM 1591 C C . ASP A 1 197 ? -11.646 10.558 40.980 1.00 88.50 197 ASP A C 1
ATOM 1593 O O . ASP A 1 197 ? -12.097 10.960 42.054 1.00 88.50 197 ASP A O 1
ATOM 1597 N N . ALA A 1 198 ? -11.278 11.410 40.017 1.00 84.56 198 ALA A N 1
ATOM 1598 C CA . ALA A 1 198 ? -11.413 12.859 40.142 1.00 84.56 198 ALA A CA 1
ATOM 1599 C C . ALA A 1 198 ? -12.883 13.312 40.188 1.00 84.56 198 ALA A C 1
ATOM 1601 O O . ALA A 1 198 ? -13.211 14.213 40.959 1.00 84.56 198 ALA A O 1
ATOM 1602 N N . GLU A 1 199 ? -13.762 12.683 39.403 1.00 85.00 199 GLU A N 1
ATOM 1603 C CA . GLU A 1 199 ? -15.210 12.924 39.442 1.00 85.00 199 GLU A CA 1
ATOM 1604 C C . GLU A 1 199 ? -15.803 12.514 40.797 1.00 85.00 199 GLU A C 1
ATOM 1606 O O . GLU A 1 199 ? -16.488 13.319 41.426 1.00 85.00 199 GLU A O 1
ATOM 1611 N N . HIS A 1 200 ? -15.449 11.336 41.323 1.00 79.75 200 HIS A N 1
ATOM 1612 C CA . HIS A 1 200 ? -15.884 10.903 42.656 1.00 79.75 200 HIS A CA 1
ATOM 1613 C C . HIS A 1 200 ? -15.416 11.838 43.783 1.00 79.75 200 HIS A C 1
ATOM 1615 O O . HIS A 1 200 ? -16.150 12.059 44.743 1.00 79.75 200 HIS A O 1
ATOM 1621 N N . LEU A 1 201 ? -14.217 12.418 43.673 1.00 76.81 201 LEU A N 1
ATOM 1622 C CA . LEU A 1 201 ? -13.712 13.404 44.636 1.00 76.81 201 LEU A CA 1
ATOM 1623 C C . LEU A 1 201 ? -14.372 14.785 44.501 1.00 76.81 201 LEU A C 1
ATOM 1625 O O . LEU A 1 201 ? -14.382 15.544 45.468 1.00 76.81 201 LEU A O 1
ATOM 1629 N N . ALA A 1 202 ? -14.885 15.131 43.319 1.00 74.94 202 ALA A N 1
ATOM 1630 C CA . ALA A 1 202 ? -15.604 16.382 43.079 1.00 74.94 202 ALA A CA 1
ATOM 1631 C C . ALA A 1 202 ? -17.076 16.310 43.526 1.00 74.94 202 ALA A C 1
ATOM 1633 O O . ALA A 1 202 ? -17.655 17.337 43.879 1.00 74.94 202 ALA A O 1
ATOM 1634 N N . GLU A 1 203 ? -17.665 15.112 43.531 1.00 69.19 203 GLU A N 1
ATOM 1635 C CA . GLU A 1 203 ? -19.033 14.849 43.992 1.00 69.19 203 GLU A CA 1
ATOM 1636 C C . GLU A 1 203 ? -19.168 14.689 45.510 1.00 69.19 203 GLU A C 1
ATOM 1638 O O . GLU A 1 203 ? -20.295 14.594 45.985 1.00 69.19 203 GLU A O 1
ATOM 1643 N N . ASP A 1 204 ? -18.067 14.686 46.270 1.00 59.06 204 ASP A N 1
ATOM 1644 C CA . ASP A 1 204 ? -18.078 14.711 47.737 1.00 59.06 204 ASP A CA 1
ATOM 1645 C C . ASP A 1 204 ? -17.993 16.177 48.210 1.00 59.06 204 ASP A C 1
ATOM 1647 O O . ASP A 1 204 ? -16.891 16.731 48.357 1.00 59.06 204 ASP A O 1
ATOM 1651 N N . PRO A 1 205 ? -19.130 16.881 48.400 1.00 56.91 205 PRO A N 1
ATOM 1652 C CA . PRO A 1 205 ? -19.102 18.243 48.880 1.00 56.91 205 PRO A CA 1
ATOM 1653 C C . PRO A 1 205 ? -18.785 18.127 50.363 1.00 56.91 205 PRO A C 1
ATOM 1655 O O . PRO A 1 205 ? -19.679 17.908 51.179 1.00 56.91 205 PRO A O 1
ATOM 1658 N N . ARG A 1 206 ? -17.504 18.256 50.726 1.00 59.69 206 ARG A N 1
ATOM 1659 C CA . ARG A 1 206 ? -17.132 18.508 52.119 1.00 59.69 206 ARG A CA 1
ATOM 1660 C C . ARG A 1 206 ? -18.027 19.636 52.600 1.00 59.69 206 ARG A C 1
ATOM 1662 O O . ARG A 1 206 ? -17.924 20.750 52.078 1.00 59.69 206 ARG A O 1
ATOM 1669 N N . GLU A 1 207 ? -18.925 19.316 53.531 1.00 55.97 207 GLU A N 1
ATOM 1670 C CA . GLU A 1 207 ? -19.821 20.303 54.106 1.00 55.97 207 GLU A CA 1
ATOM 1671 C C . GLU A 1 207 ? -18.980 21.513 54.520 1.00 55.97 207 GLU A C 1
ATOM 1673 O O . GLU A 1 207 ? -17.905 21.334 55.112 1.00 55.97 207 GLU A O 1
ATOM 1678 N N . PRO A 1 208 ? -19.395 22.741 54.161 1.00 53.00 208 PRO A N 1
ATOM 1679 C CA . PRO A 1 208 ? -18.695 23.919 54.626 1.00 53.00 208 PRO A CA 1
ATOM 1680 C C . PRO A 1 208 ? -18.683 23.833 56.148 1.00 53.00 208 PRO A C 1
ATOM 1682 O O . PRO A 1 208 ? -19.740 23.795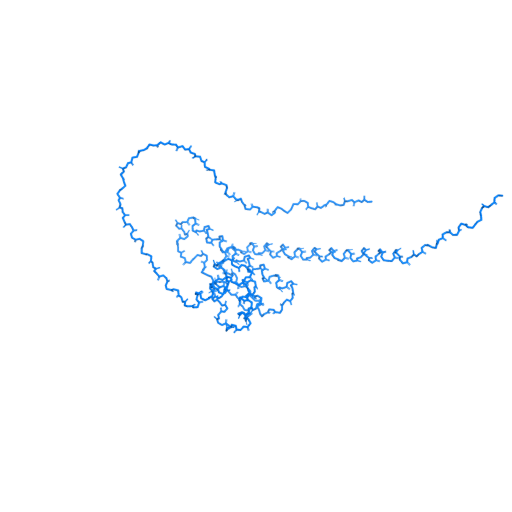 56.772 1.00 53.00 208 PRO A O 1
ATOM 1685 N N . PHE A 1 209 ? -17.488 23.739 56.733 1.00 54.81 209 PHE A N 1
ATOM 1686 C CA . PHE A 1 209 ? -17.306 23.801 58.174 1.00 54.81 209 PHE A CA 1
ATOM 1687 C C . PHE A 1 209 ? -18.045 25.042 58.677 1.00 54.81 209 PHE A C 1
ATOM 1689 O O . PHE A 1 209 ? -17.581 26.165 58.471 1.00 54.81 209 PHE A O 1
ATOM 1696 N N . SER A 1 210 ? -19.209 24.838 59.297 1.00 52.25 210 SER A N 1
ATOM 1697 C CA . SER A 1 210 ? -19.931 25.881 60.008 1.00 52.25 210 SER A CA 1
ATOM 1698 C C . SER A 1 210 ? -19.022 26.378 61.121 1.00 52.25 210 SER A C 1
ATOM 1700 O O . SER A 1 210 ? -18.901 25.760 62.176 1.00 52.25 210 SER A O 1
ATOM 1702 N N . THR A 1 211 ? -18.354 27.502 60.881 1.00 59.75 211 THR A N 1
ATOM 1703 C CA . THR A 1 211 ? -17.751 28.331 61.921 1.00 59.75 211 THR A CA 1
ATOM 1704 C C . THR A 1 211 ? -18.872 29.012 62.702 1.00 59.75 211 THR A C 1
ATOM 1706 O O . THR A 1 211 ? -19.064 30.221 62.601 1.00 59.75 211 THR A O 1
ATOM 1709 N N . GLU A 1 212 ? -19.645 28.238 63.460 1.00 54.38 212 GLU A N 1
ATOM 1710 C CA . GLU A 1 212 ? -20.481 28.775 64.529 1.00 54.38 212 GLU A CA 1
ATOM 1711 C C . GLU A 1 212 ? -19.745 28.616 65.861 1.00 54.38 212 GLU A C 1
ATOM 1713 O O . GLU A 1 212 ? -19.446 27.511 66.304 1.00 54.38 212 GLU A O 1
ATOM 1718 N N . GLY A 1 213 ? -19.484 29.752 66.511 1.00 57.53 213 GLY A N 1
ATOM 1719 C CA . GLY A 1 213 ? -19.371 29.805 67.966 1.00 57.53 213 GLY A CA 1
ATOM 1720 C C . GLY A 1 213 ? -17.966 29.825 68.557 1.00 57.53 213 GLY A C 1
ATOM 1721 O O . GLY A 1 213 ? -17.615 28.927 69.312 1.00 57.53 213 GLY A O 1
ATOM 1722 N N . ILE A 1 214 ? -17.212 30.909 68.348 1.00 51.59 214 ILE A N 1
ATOM 1723 C CA . ILE A 1 214 ? -16.301 31.405 69.394 1.00 51.59 214 ILE A CA 1
ATOM 1724 C C . ILE A 1 214 ? -16.470 32.927 69.484 1.00 51.59 214 ILE A C 1
ATOM 1726 O O . ILE A 1 214 ? -15.799 33.684 68.787 1.00 51.59 214 ILE A O 1
ATOM 1730 N N . ILE A 1 215 ? -17.409 33.364 70.326 1.00 56.25 215 ILE A N 1
ATOM 1731 C CA . ILE A 1 215 ? -17.485 34.740 70.831 1.00 56.25 215 ILE A CA 1
ATOM 1732 C C . ILE A 1 215 ? -17.028 34.683 72.299 1.00 56.25 215 ILE A C 1
ATOM 1734 O O . ILE A 1 215 ? -17.634 33.918 73.053 1.00 56.25 215 ILE A O 1
ATOM 1738 N N . PRO A 1 216 ? -15.978 35.418 72.710 1.00 66.06 216 PRO A N 1
ATOM 1739 C CA . PRO A 1 216 ? -15.720 35.716 74.116 1.00 66.06 216 PRO A CA 1
ATOM 1740 C C . PRO A 1 216 ? -16.596 36.864 74.638 1.00 66.06 216 PRO A C 1
ATOM 1742 O O . PRO A 1 216 ? -16.866 37.814 73.865 1.00 66.06 216 PRO A O 1
#